Protein AF-A0A7S4KPK0-F1 (afdb_monomer_lite)

pLDDT: mean 77.63, std 20.91, range [28.75, 98.62]

Sequence (270 aa):
PGLKEFQRMELEKNTVSNGLVERPIGSERLKPEDYPSLLFSFSASKRRLLHVKVAGSSWSEGIPIHDGGASGMVEIRNEGRGGNEGPSSDFLFQLSLTTQTKKGTHFKTEILTFRPRFVIVNKLDQTVHYRQMDTEGIYIVRPDHKTNFHWPNANCPNELCIRIVAEVEGTETTSMPYEWSGAFDISTLGESHIRLRSKEPEWPSCIVRIEVRNIGETLHVIFQAESSSIPPYRISNMTSLALLVNQAVQGYDQHVDLVPPNSSIPFAWD

Foldseek 3Di:
DVVVVVVVVLVVDPDDDDADDPDPPPDDDDDPVNDDPDDDDDDPPDFQFDWDADRQWDIWDTDGDDDPKDWDKTKIWRQQPPDPDDPRFGWIFIWIWIWDQDDDPRSVDIDIDIHGQEKEFEQDQFKKWKAAPPDPDIDIDGHGGMGGDTHRHPPGDQWMKMATWDDDPPDPDIHRQWDIWDTHHQNDADKAKTWTCGPDPVDHIFIWIWGWDDDPNHTYTYTDGDDQVDAPDKDFAQAQAWDWDDDDDVPDPPDTDIAHHRGMGHDHHD

Secondary structure (DSSP, 8-state):
-HHHHHHHHHHT-----SSS--PPTT-----GGGS-----PPPTTS--EE----TTPPPPP-EE--TT--EEEEEEE----SSSSS-----EEEEEEEEEEPPSTTTT-EEEEEEESEEEEE-SSSEEEEEETT----EEE-TT-EEEE-BS-TTS-SEEEEEEEEE-TTSSPEE--BPPPPPEESSS-EEEEEEE-BS-TTS--EEEEEEEEEETTEEEEEEEEPPTTS-SEEEEE-SSSPEEEE--BTTB---EEEE-TTEEEEE-B-

Radius of gyration: 23.62 Å; chains: 1; bounding box: 54×41×74 Å

Structure (mmCIF, N/CA/C/O backbone):
data_AF-A0A7S4KPK0-F1
#
_entry.id   AF-A0A7S4KPK0-F1
#
loop_
_atom_site.group_PDB
_atom_site.id
_atom_site.type_symbol
_atom_site.label_atom_id
_atom_site.label_alt_id
_atom_site.label_comp_id
_atom_site.label_asym_id
_atom_site.label_entity_id
_atom_site.label_seq_id
_atom_site.pdbx_PDB_ins_code
_atom_site.Cartn_x
_atom_site.Cartn_y
_atom_site.Cartn_z
_atom_site.occupancy
_atom_site.B_iso_or_equiv
_atom_site.auth_seq_id
_atom_site.auth_comp_id
_atom_site.auth_asym_id
_atom_site.auth_atom_id
_atom_site.pdbx_PDB_model_num
ATOM 1 N N . PRO A 1 1 ? -28.244 11.828 28.445 1.00 40.22 1 PRO A N 1
ATOM 2 C CA . PRO A 1 1 ? -27.533 13.128 28.561 1.00 40.22 1 PRO A CA 1
ATOM 3 C C . PRO A 1 1 ? -26.266 13.177 27.693 1.00 40.22 1 PRO A C 1
ATOM 5 O O . PRO A 1 1 ? -26.253 13.948 26.745 1.00 40.22 1 PRO A O 1
ATOM 8 N N . GLY A 1 2 ? -25.299 12.270 27.899 1.00 34.31 2 GLY A N 1
ATOM 9 C CA . GLY A 1 2 ? -24.012 12.292 27.177 1.00 34.31 2 GLY A CA 1
ATOM 10 C C . GLY A 1 2 ? -24.061 12.012 25.666 1.00 34.31 2 GLY A C 1
ATOM 11 O O . GLY A 1 2 ? -23.303 12.612 24.917 1.00 34.31 2 GLY A O 1
ATOM 12 N N . LEU A 1 3 ? -24.992 11.180 25.175 1.00 35.22 3 LEU A N 1
ATOM 13 C CA . LEU A 1 3 ? -25.091 10.883 23.732 1.00 35.22 3 LEU A CA 1
ATOM 14 C C . LEU A 1 3 ? -25.495 12.115 22.896 1.00 35.22 3 LEU A C 1
ATOM 16 O O . LEU A 1 3 ? -25.004 12.300 21.789 1.00 35.22 3 LEU A O 1
ATOM 20 N N . LYS A 1 4 ? -26.368 12.976 23.442 1.00 35.41 4 LYS A N 1
ATOM 21 C CA . LYS A 1 4 ? -26.805 14.218 22.777 1.00 35.41 4 LYS A CA 1
ATOM 22 C C . LYS A 1 4 ? -25.713 15.291 22.782 1.00 35.41 4 LYS A C 1
ATOM 24 O O . LYS A 1 4 ? -25.675 16.123 21.885 1.00 35.41 4 LYS A O 1
ATOM 29 N N . GLU A 1 5 ? -24.852 15.269 23.792 1.00 36.31 5 GLU A N 1
ATOM 30 C CA . GLU A 1 5 ? -23.737 16.203 23.958 1.00 36.31 5 GLU A CA 1
ATOM 31 C C . GLU A 1 5 ? -22.562 15.823 23.042 1.00 36.31 5 GLU A C 1
ATOM 33 O O . GLU A 1 5 ? -22.028 16.678 22.342 1.00 36.31 5 GLU A O 1
ATOM 38 N N . PHE A 1 6 ? -22.279 14.521 22.917 1.00 37.81 6 PHE A N 1
ATOM 39 C CA . PHE A 1 6 ? -21.327 13.967 21.949 1.00 37.81 6 PHE A CA 1
ATOM 40 C C . PHE A 1 6 ? -21.736 14.263 20.496 1.00 37.81 6 PHE A C 1
ATOM 42 O O . PHE A 1 6 ? -20.948 14.804 19.727 1.00 37.81 6 PHE A O 1
ATOM 49 N N . GLN A 1 7 ? -23.005 14.019 20.144 1.00 39.16 7 GLN A N 1
ATOM 50 C CA . GLN A 1 7 ? -23.536 14.325 18.807 1.00 39.16 7 GLN A CA 1
ATOM 51 C C . GLN A 1 7 ? -23.492 15.823 18.466 1.00 39.16 7 GLN A C 1
ATOM 53 O O . GLN A 1 7 ? -23.315 16.177 17.304 1.00 39.16 7 GLN A O 1
ATOM 58 N N . ARG A 1 8 ? -23.636 16.708 19.463 1.00 38.25 8 ARG A N 1
ATOM 59 C CA . ARG A 1 8 ? -23.538 18.161 19.268 1.00 38.25 8 ARG A CA 1
ATOM 60 C C . ARG A 1 8 ? -22.100 18.595 18.956 1.00 38.25 8 ARG A C 1
ATOM 62 O O . ARG A 1 8 ? -21.908 19.396 18.052 1.00 38.25 8 ARG A O 1
ATOM 69 N N . MET A 1 9 ? -21.105 18.032 19.644 1.00 39.25 9 MET A N 1
ATOM 70 C CA . MET A 1 9 ? -19.686 18.364 19.427 1.00 39.25 9 MET A CA 1
ATOM 71 C C . MET A 1 9 ? -19.134 17.886 18.076 1.00 39.25 9 MET A C 1
ATOM 73 O O . MET A 1 9 ? -18.145 18.434 17.589 1.00 39.25 9 MET A O 1
ATOM 77 N N . GLU A 1 10 ? -19.737 16.853 17.487 1.00 39.56 10 GLU A N 1
ATOM 78 C CA . GLU A 1 10 ? -19.286 16.254 16.226 1.00 39.56 10 GLU A CA 1
ATOM 79 C C . GLU A 1 10 ? -19.890 16.955 14.996 1.00 39.56 10 GLU A C 1
ATOM 81 O O . GLU A 1 10 ? -19.241 17.021 13.957 1.00 39.56 10 GLU A O 1
ATOM 86 N N . LEU A 1 11 ? -21.075 17.572 15.134 1.00 37.62 11 LEU A N 1
ATOM 87 C CA . LEU A 1 11 ? -21.698 18.392 14.082 1.00 37.62 11 LEU A CA 1
ATOM 88 C C . LEU A 1 11 ? -20.997 19.744 13.847 1.00 37.62 11 LEU A C 1
ATOM 90 O O . LEU A 1 11 ? -21.095 20.298 12.756 1.00 37.62 11 LEU A O 1
ATOM 94 N N . GLU A 1 12 ? -20.303 20.293 14.846 1.00 34.91 12 GLU A N 1
ATOM 95 C CA . GLU A 1 12 ? -19.673 21.623 14.758 1.00 34.91 12 GLU A CA 1
ATOM 96 C C . GLU A 1 12 ? -18.324 21.625 14.009 1.00 34.91 12 GLU A C 1
ATOM 98 O O . GLU A 1 12 ? -17.763 22.688 13.751 1.00 34.91 12 GLU A O 1
ATOM 103 N N . LYS A 1 13 ? -17.789 20.457 13.628 1.00 37.44 13 LYS A N 1
ATOM 104 C CA . LYS A 1 13 ? -16.449 20.312 13.029 1.00 37.44 13 LYS A CA 1
ATOM 105 C C . LYS A 1 13 ? -16.506 19.760 11.606 1.00 37.44 13 LYS A C 1
ATOM 107 O O . LYS A 1 13 ? -15.899 18.738 11.300 1.00 37.44 13 LYS A O 1
ATOM 112 N N . ASN A 1 14 ? -17.215 20.455 10.718 1.00 33.09 14 ASN A N 1
ATOM 113 C CA . ASN A 1 14 ? -17.090 20.223 9.280 1.00 33.09 14 ASN A CA 1
ATOM 114 C C . ASN A 1 14 ? -15.712 20.701 8.809 1.00 33.09 14 ASN A C 1
ATOM 116 O O . ASN A 1 14 ? -15.505 21.871 8.491 1.00 33.09 14 ASN A O 1
ATOM 120 N N . THR A 1 15 ? -14.744 19.792 8.773 1.00 28.88 15 THR A N 1
ATOM 121 C CA . THR A 1 15 ? -13.509 19.979 8.012 1.00 28.88 15 THR A CA 1
ATOM 122 C C . THR A 1 15 ? -13.079 18.621 7.481 1.00 28.88 15 THR A C 1
ATOM 124 O O . THR A 1 15 ? -13.056 17.631 8.210 1.00 28.88 15 THR A O 1
ATOM 127 N N . VAL A 1 16 ? -12.826 18.581 6.176 1.00 28.75 16 VAL A N 1
ATOM 128 C CA . VAL A 1 16 ? -12.452 17.399 5.396 1.00 28.75 16 VAL A CA 1
ATOM 129 C C . VAL A 1 16 ? -11.303 16.668 6.094 1.00 28.75 16 VAL A C 1
ATOM 131 O O . VAL A 1 16 ? -10.224 17.231 6.262 1.00 28.75 16 VAL A O 1
ATOM 134 N N . SER A 1 17 ? -11.545 15.434 6.544 1.00 30.23 17 SER A N 1
ATOM 135 C CA . SER A 1 17 ? -10.544 14.643 7.261 1.00 30.23 17 SER A CA 1
ATOM 136 C C . SER A 1 17 ? -9.830 13.688 6.310 1.00 30.23 17 SER A C 1
ATOM 138 O O . SER A 1 17 ? -10.374 12.672 5.883 1.00 30.23 17 SER A O 1
ATOM 140 N N . ASN A 1 18 ? -8.572 14.009 6.017 1.00 32.25 18 ASN A N 1
ATOM 141 C CA . ASN A 1 18 ? -7.574 12.996 5.713 1.00 32.25 18 ASN A CA 1
ATOM 142 C C . ASN A 1 18 ? -7.182 12.335 7.040 1.00 32.25 18 ASN A C 1
ATOM 144 O O . ASN A 1 18 ? -6.652 13.001 7.920 1.00 32.25 18 ASN A O 1
ATOM 148 N N . GLY A 1 19 ? -7.477 11.040 7.178 1.00 32.62 19 GLY A N 1
ATOM 149 C CA . GLY A 1 19 ? -6.967 10.181 8.250 1.00 32.62 19 GLY A CA 1
ATOM 150 C C . GLY A 1 19 ? -7.495 10.491 9.656 1.00 32.62 19 GLY A C 1
ATOM 151 O O . GLY A 1 19 ? -6.929 11.300 10.372 1.00 32.62 19 GLY A O 1
ATOM 152 N N . LEU A 1 20 ? -8.546 9.779 10.085 1.00 34.34 20 LEU A N 1
ATOM 153 C CA . LEU A 1 20 ? -8.906 9.561 11.500 1.00 34.34 20 LEU A CA 1
ATOM 154 C C . LEU A 1 20 ? -8.730 10.789 12.424 1.00 34.34 20 LEU A C 1
ATOM 156 O O . LEU A 1 20 ? -7.866 10.794 13.292 1.00 34.34 20 LEU A O 1
ATOM 160 N N . VAL A 1 21 ? -9.596 11.796 12.257 1.00 34.19 21 VAL A N 1
ATOM 161 C CA . VAL A 1 21 ? -9.756 12.962 13.153 1.00 34.19 21 VAL A CA 1
ATOM 162 C C . VAL A 1 21 ? -8.417 13.552 13.625 1.00 34.19 21 VAL A C 1
ATOM 164 O O . VAL A 1 21 ? -8.075 13.496 14.809 1.00 34.19 21 VAL A O 1
ATOM 167 N N . GLU A 1 22 ? -7.674 14.190 12.722 1.00 31.28 22 GLU A N 1
ATOM 168 C CA . GLU A 1 22 ? -6.724 15.212 13.160 1.00 31.28 22 GLU A CA 1
ATOM 169 C C . GLU A 1 22 ? -7.519 16.374 13.781 1.00 31.28 22 GLU A C 1
ATOM 171 O O . GLU A 1 22 ? -8.359 17.011 13.143 1.00 31.28 22 GLU A O 1
ATOM 176 N N . ARG A 1 23 ? -7.322 16.597 15.087 1.00 40.75 23 ARG A N 1
ATOM 177 C CA . ARG A 1 23 ? -7.898 17.741 15.806 1.00 40.75 23 ARG A CA 1
ATOM 178 C C . ARG A 1 23 ? -7.100 19.011 15.478 1.00 40.75 23 ARG A C 1
ATOM 180 O O . ARG A 1 23 ? -5.897 18.912 15.242 1.00 40.75 23 ARG A O 1
ATOM 187 N N . PRO A 1 24 ? -7.723 20.203 15.545 1.00 29.23 24 PRO A N 1
ATOM 188 C CA . PRO A 1 24 ? -7.007 21.467 15.412 1.00 29.23 24 PRO A CA 1
ATOM 189 C C . PRO A 1 24 ? -5.851 21.554 16.414 1.00 29.23 24 PRO A C 1
ATOM 191 O O . PRO A 1 24 ? -5.993 21.162 17.578 1.00 29.23 24 PRO A O 1
ATOM 194 N N . ILE A 1 25 ? -4.720 22.093 15.962 1.00 29.12 25 ILE A N 1
ATOM 195 C CA . ILE A 1 25 ? -3.538 22.367 16.784 1.00 29.12 25 ILE A CA 1
ATOM 196 C C . ILE A 1 25 ? -3.968 23.238 17.977 1.00 29.12 25 ILE A C 1
ATOM 198 O O . ILE A 1 25 ? -4.454 24.350 17.787 1.00 29.12 25 ILE A O 1
ATOM 202 N N . GLY A 1 26 ? -3.824 22.715 19.202 1.00 34.22 26 GLY A N 1
ATOM 203 C CA . GLY A 1 26 ? -4.127 23.433 20.450 1.00 34.22 26 GLY A CA 1
ATOM 204 C C . GLY A 1 26 ? -5.156 22.783 21.385 1.00 34.22 26 GLY A C 1
ATOM 205 O O . GLY A 1 26 ? -5.320 23.263 22.503 1.00 34.22 26 GLY A O 1
ATOM 206 N N . SER A 1 27 ? -5.834 21.692 21.004 1.00 37.38 27 SER A N 1
ATOM 207 C CA . SER A 1 27 ? -6.710 20.983 21.954 1.00 37.38 27 SER A CA 1
ATOM 208 C C . SER A 1 27 ? -5.908 20.019 22.836 1.00 37.38 27 SER A C 1
ATOM 210 O O . SER A 1 27 ? -5.373 19.031 22.325 1.00 37.38 27 SER A O 1
ATOM 212 N N . GLU A 1 28 ? -5.848 20.270 24.146 1.00 40.91 28 GLU A N 1
ATOM 213 C CA . GLU A 1 28 ? -5.261 19.336 25.113 1.00 40.91 28 GLU A CA 1
ATOM 214 C C . GLU A 1 28 ? -5.944 17.959 25.040 1.00 40.91 28 GLU A C 1
ATOM 216 O O . GLU A 1 28 ? -7.161 17.826 24.862 1.00 40.91 28 GLU A O 1
ATOM 221 N N . ARG A 1 29 ? -5.139 16.899 25.156 1.00 42.06 29 ARG A N 1
ATOM 222 C CA . ARG A 1 29 ? -5.631 15.524 25.229 1.00 42.06 29 ARG A CA 1
ATOM 223 C C . ARG A 1 29 ? -6.337 15.362 26.577 1.00 42.06 29 ARG A C 1
ATOM 225 O O . ARG A 1 29 ? -5.656 15.300 27.595 1.00 42.06 29 ARG A O 1
ATOM 232 N N . LEU A 1 30 ? -7.671 15.283 26.575 1.00 42.59 30 LEU A N 1
ATOM 233 C CA . LEU A 1 30 ? -8.432 14.896 27.769 1.00 42.59 30 LEU A CA 1
ATOM 234 C C . LEU A 1 30 ? -7.825 13.610 28.333 1.00 42.59 30 LEU A C 1
ATOM 236 O O . LEU A 1 30 ? -7.592 12.645 27.588 1.00 42.59 30 LEU A O 1
ATOM 240 N N . LYS A 1 31 ? -7.520 13.619 29.628 1.00 42.66 31 LYS A N 1
ATOM 241 C CA . LYS A 1 31 ? -6.986 12.448 30.310 1.00 42.66 31 LYS A CA 1
ATOM 242 C C . LYS A 1 31 ? -8.076 11.371 30.310 1.00 42.66 31 LYS A C 1
ATOM 244 O O . LYS A 1 31 ? -9.261 11.699 30.311 1.00 42.66 31 LYS A O 1
ATOM 249 N N . PRO A 1 32 ? -7.724 10.074 30.321 1.00 47.06 32 PRO A N 1
ATOM 250 C CA . PRO A 1 32 ? -8.712 8.990 30.406 1.00 47.06 32 PRO A CA 1
ATOM 251 C C . PRO A 1 32 ? -9.704 9.154 31.573 1.00 47.06 32 PRO A C 1
ATOM 253 O O . PRO A 1 32 ? -10.830 8.677 31.506 1.00 47.06 32 PRO A O 1
ATOM 256 N N . GLU A 1 33 ? -9.264 9.858 32.612 1.00 51.78 33 GLU A N 1
ATOM 257 C CA . GLU A 1 33 ? -9.968 10.219 33.845 1.00 51.78 33 GLU A CA 1
ATOM 258 C C . GLU A 1 33 ? -11.128 11.203 33.615 1.00 51.78 33 GLU A C 1
ATOM 260 O O . GLU A 1 33 ? -12.088 11.214 34.381 1.00 51.78 33 GLU A O 1
ATOM 265 N N . ASP A 1 34 ? -11.060 11.990 32.537 1.00 48.56 34 ASP A N 1
ATOM 266 C CA . ASP A 1 34 ? -12.038 13.028 32.200 1.00 48.56 34 ASP A CA 1
ATOM 267 C C . ASP A 1 34 ? -13.256 12.459 31.451 1.00 48.56 34 ASP A C 1
ATOM 269 O O . ASP A 1 34 ? -14.249 13.159 31.241 1.00 48.56 34 ASP A O 1
ATOM 273 N N . TYR A 1 35 ? -13.206 11.185 31.039 1.00 52.38 35 TYR A N 1
ATOM 274 C CA . TYR A 1 35 ? -14.350 10.509 30.437 1.00 52.38 35 TYR A CA 1
ATOM 275 C C . TYR A 1 35 ? -15.215 9.877 31.532 1.00 52.38 35 TYR A C 1
ATOM 277 O O . TYR A 1 35 ? -14.740 9.006 32.269 1.00 52.38 35 TYR A O 1
ATOM 285 N N . PRO A 1 36 ? -16.503 10.249 31.640 1.00 47.88 36 PRO A N 1
ATOM 286 C CA . PRO A 1 36 ? -17.382 9.634 32.618 1.00 47.88 36 PRO A CA 1
ATOM 287 C C . PRO A 1 36 ? -17.487 8.133 32.340 1.00 47.88 36 PRO A C 1
ATOM 289 O O . PRO A 1 36 ? -17.771 7.709 31.218 1.00 47.88 36 PRO A O 1
ATOM 292 N N . SER A 1 37 ? -17.282 7.320 33.378 1.00 53.94 37 SER A N 1
ATOM 293 C CA . SER A 1 37 ? -17.524 5.880 33.298 1.00 53.94 37 SER A CA 1
ATOM 294 C C . SER A 1 37 ? -19.006 5.639 33.022 1.00 53.94 37 SER A C 1
ATOM 296 O O . SER A 1 37 ? -19.860 5.870 33.877 1.00 53.94 37 SER A O 1
ATOM 298 N N . LEU A 1 38 ? -19.324 5.187 31.813 1.00 55.09 38 LEU A N 1
ATOM 299 C CA . LEU A 1 38 ? -20.685 4.830 31.439 1.00 55.09 38 LEU A CA 1
ATOM 300 C C . LEU A 1 38 ? -20.970 3.411 31.935 1.00 55.09 38 LEU A C 1
ATOM 302 O O . LEU A 1 38 ? -20.539 2.432 31.331 1.00 55.09 38 LEU A O 1
ATOM 306 N N . LEU A 1 39 ? -21.696 3.297 33.048 1.00 51.06 39 LEU A N 1
ATOM 307 C CA . LEU A 1 39 ? -22.201 2.013 33.525 1.00 51.06 39 LEU A CA 1
ATOM 308 C C . LEU A 1 39 ? -23.478 1.661 32.748 1.00 51.06 39 LEU A C 1
ATOM 310 O O . LEU A 1 39 ? -24.483 2.365 32.850 1.00 51.06 39 LEU A O 1
ATOM 314 N N . PHE A 1 40 ? -23.461 0.566 31.992 1.00 56.53 40 PHE A N 1
ATOM 315 C CA . PHE A 1 40 ? -24.661 -0.018 31.390 1.00 56.53 40 PHE A CA 1
ATOM 316 C C . PHE A 1 40 ? -24.965 -1.369 32.044 1.00 56.53 40 PHE A C 1
ATOM 318 O O . PHE A 1 40 ? -24.077 -2.193 32.249 1.00 56.53 40 PHE A O 1
ATOM 325 N N . SER A 1 41 ? -26.233 -1.593 32.388 1.00 49.62 41 SER A N 1
ATOM 326 C CA . SER A 1 41 ? -26.724 -2.881 32.883 1.00 49.62 41 SER A CA 1
ATOM 327 C C . SER A 1 41 ? -27.417 -3.618 31.743 1.00 49.62 41 SER A C 1
ATOM 329 O O . SER A 1 41 ? -28.324 -3.075 31.109 1.00 49.62 41 SER A O 1
ATOM 331 N N . PHE A 1 42 ? -26.991 -4.852 31.474 1.00 54.41 42 PHE A N 1
ATOM 332 C CA . PHE A 1 42 ? -27.676 -5.733 30.535 1.00 54.41 42 PHE A CA 1
ATOM 333 C C . PHE A 1 42 ? -28.704 -6.590 31.276 1.00 54.41 42 PHE A C 1
ATOM 335 O O . PHE A 1 42 ? -28.392 -7.247 32.267 1.00 54.41 42 PHE A O 1
ATOM 342 N N . SER A 1 43 ? -29.928 -6.636 30.748 1.00 52.78 43 SER A N 1
ATOM 343 C CA . SER A 1 43 ? -30.905 -7.661 31.125 1.00 52.78 43 SER A CA 1
ATOM 344 C C . SER A 1 43 ? -30.372 -9.035 30.716 1.00 52.78 43 SER A C 1
ATOM 346 O O . SER A 1 43 ? -30.028 -9.227 29.549 1.00 52.78 43 SER A O 1
ATOM 348 N N . ALA A 1 44 ? -30.355 -9.996 31.643 1.00 53.94 44 ALA A N 1
ATOM 349 C CA . ALA A 1 44 ? -29.849 -11.361 31.441 1.00 53.94 44 ALA A CA 1
ATOM 350 C C . ALA A 1 44 ? -30.497 -12.120 30.259 1.00 53.94 44 ALA A C 1
ATOM 352 O O . ALA A 1 44 ? -29.968 -13.132 29.812 1.00 53.94 44 ALA A O 1
ATOM 353 N N . SER A 1 45 ? -31.625 -11.627 29.738 1.00 53.03 45 SER A N 1
ATOM 354 C CA . SER A 1 45 ? -32.364 -12.200 28.609 1.00 53.03 45 SER A CA 1
ATOM 355 C C . SER A 1 45 ? -31.885 -11.769 27.215 1.00 53.03 45 SER A C 1
ATOM 357 O O . SER A 1 45 ? -32.353 -12.330 26.226 1.00 53.03 45 SER A O 1
ATOM 359 N N . LYS A 1 46 ? -30.983 -10.783 27.092 1.00 56.00 46 LYS A N 1
ATOM 360 C CA . LYS A 1 46 ? -30.485 -10.292 25.792 1.00 56.00 46 LYS A CA 1
ATOM 361 C C . LYS A 1 46 ? -29.021 -10.683 25.571 1.00 56.00 46 LYS A C 1
ATOM 363 O O . LYS A 1 46 ? -28.217 -10.656 26.499 1.00 56.00 46 LYS A O 1
ATOM 368 N N . ARG A 1 47 ? -28.675 -11.041 24.325 1.00 61.00 47 ARG A N 1
ATOM 369 C CA . ARG A 1 47 ? -27.293 -11.340 23.903 1.00 61.00 47 ARG A CA 1
ATOM 370 C C . ARG A 1 47 ? -26.374 -10.160 24.264 1.00 61.00 47 ARG A C 1
ATOM 372 O O . ARG A 1 47 ? -26.735 -9.013 24.006 1.00 61.00 47 ARG A O 1
ATOM 379 N N . ARG A 1 48 ? -25.200 -10.438 24.851 1.00 73.31 48 ARG A N 1
ATOM 380 C CA . ARG A 1 48 ? -24.169 -9.439 25.203 1.00 73.31 48 ARG A CA 1
ATOM 381 C C . ARG A 1 48 ? -23.430 -8.974 23.943 1.00 73.31 48 ARG A C 1
ATOM 383 O O . ARG A 1 48 ? -22.312 -9.410 23.680 1.00 73.31 48 ARG A O 1
ATOM 390 N N . LEU A 1 49 ? -24.096 -8.151 23.139 1.00 80.38 49 LEU A N 1
ATOM 391 C CA . LEU A 1 49 ? -23.536 -7.591 21.912 1.00 80.38 49 LEU A CA 1
ATOM 392 C C . LEU A 1 49 ? -23.117 -6.141 22.145 1.00 80.38 49 LEU A C 1
ATOM 394 O O . LEU A 1 49 ? -23.897 -5.331 22.651 1.00 80.38 49 LEU A O 1
ATOM 398 N N . LEU A 1 50 ? -21.886 -5.827 21.764 1.00 83.00 50 LEU A N 1
ATOM 399 C CA . LEU A 1 50 ? -21.378 -4.471 21.676 1.00 83.00 50 LEU A CA 1
ATOM 400 C C . LEU A 1 50 ? -21.519 -3.979 20.242 1.00 83.00 50 LEU A C 1
ATOM 402 O O . LEU A 1 50 ? -21.067 -4.631 19.310 1.00 83.00 50 LEU A O 1
ATOM 406 N N . HIS A 1 51 ? -22.097 -2.798 20.083 1.00 86.44 51 HIS A N 1
ATOM 407 C CA . HIS A 1 51 ? -22.125 -2.091 18.812 1.00 86.44 51 HIS A CA 1
ATOM 408 C C . HIS A 1 51 ? -21.260 -0.845 18.942 1.00 86.44 51 HIS A C 1
ATOM 410 O O . HIS A 1 51 ? -21.313 -0.151 19.961 1.00 86.44 51 HIS A O 1
ATOM 416 N N . VAL A 1 52 ? -20.464 -0.563 17.918 1.00 86.44 52 VAL A N 1
ATOM 417 C CA . VAL A 1 52 ? -19.566 0.591 17.874 1.00 86.44 52 VAL A CA 1
ATOM 418 C C . VAL A 1 52 ? -19.965 1.469 16.701 1.00 86.44 52 VAL A C 1
ATOM 420 O O . VAL A 1 52 ? -20.379 0.980 15.656 1.00 86.44 52 VAL A O 1
ATOM 423 N N . LYS A 1 53 ? -19.861 2.780 16.882 1.00 86.00 53 LYS A N 1
ATOM 424 C CA . LYS A 1 53 ? -20.093 3.772 15.837 1.00 86.00 53 LYS A CA 1
ATOM 425 C C . LYS A 1 53 ? -18.966 4.793 15.887 1.00 86.00 53 LYS A C 1
ATOM 427 O O . LYS A 1 53 ? -18.549 5.191 16.973 1.00 86.00 53 LYS A O 1
ATOM 432 N N . VAL A 1 54 ? -18.479 5.197 14.718 1.00 79.88 54 VAL A N 1
ATOM 433 C CA . VAL A 1 54 ? -17.383 6.165 14.564 1.00 79.88 54 VAL A CA 1
ATOM 434 C C . VAL A 1 54 ? -17.846 7.298 13.657 1.00 79.88 54 VAL A C 1
ATOM 436 O O . VAL A 1 54 ? -18.280 7.044 12.532 1.00 79.88 54 VAL A O 1
ATOM 439 N N . ALA A 1 55 ? -17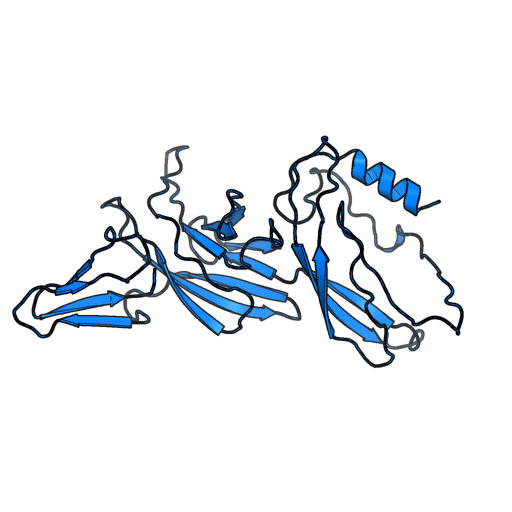.755 8.545 14.120 1.00 76.75 55 ALA A N 1
ATOM 440 C CA . ALA A 1 55 ? -18.194 9.714 13.361 1.00 76.75 55 ALA A CA 1
ATOM 441 C C . ALA A 1 55 ? -19.632 9.550 12.805 1.00 76.75 55 ALA A C 1
ATOM 443 O O . ALA A 1 55 ? -20.543 9.078 13.494 1.00 76.75 55 ALA A O 1
ATOM 444 N N . GLY A 1 56 ? -19.842 9.917 11.538 1.00 72.12 56 GLY A N 1
ATOM 445 C CA . GLY A 1 56 ? -21.134 9.851 10.851 1.00 72.12 56 GLY A CA 1
ATOM 446 C C . GLY A 1 56 ? -21.646 8.450 10.483 1.00 72.12 56 GLY A C 1
ATOM 447 O O . GLY A 1 56 ? -22.787 8.365 10.041 1.00 72.12 56 GLY A O 1
ATOM 448 N N . SER A 1 57 ? -20.868 7.376 10.697 1.00 80.31 57 SER A N 1
ATOM 449 C CA . SER A 1 57 ? -21.171 6.004 10.222 1.00 80.31 57 SER A CA 1
ATOM 450 C C . SER A 1 57 ? -22.496 5.403 10.710 1.00 80.31 57 SER A C 1
ATOM 452 O O . SER A 1 57 ? -23.135 5.893 11.649 1.00 80.31 57 SER A O 1
ATOM 454 N N . SER A 1 58 ? -22.906 4.281 10.114 1.00 83.25 58 SER A N 1
ATOM 455 C CA . SER A 1 58 ? -23.891 3.392 10.728 1.00 83.25 58 SER A CA 1
ATOM 456 C C . SER A 1 58 ? -23.290 2.674 11.950 1.00 83.25 58 SER A C 1
ATOM 458 O O . SER A 1 58 ? -22.093 2.746 12.230 1.00 83.25 58 SER A O 1
ATOM 460 N N . TRP A 1 59 ? -24.144 2.047 12.761 1.00 87.31 59 TRP A N 1
ATOM 461 C CA . TRP A 1 59 ? -23.656 1.191 13.844 1.00 87.31 59 TRP A CA 1
ATOM 462 C C . TRP A 1 59 ? -23.019 -0.067 13.256 1.00 87.31 59 TRP A C 1
ATOM 464 O O . TRP A 1 59 ? -23.544 -0.622 12.295 1.00 87.31 59 TRP A O 1
ATOM 474 N N . SER A 1 60 ? -21.934 -0.540 13.868 1.00 88.12 60 SER A N 1
ATOM 475 C CA . SER A 1 60 ? -21.349 -1.837 13.541 1.00 88.12 60 SER A CA 1
ATOM 476 C C . SER A 1 60 ? -22.348 -2.967 13.771 1.00 88.12 60 SER A C 1
ATOM 478 O O . SER A 1 60 ? -23.268 -2.866 14.597 1.00 88.12 60 SER A O 1
ATOM 480 N N . GLU A 1 61 ? -22.067 -4.104 13.145 1.00 86.38 61 GLU A N 1
ATOM 481 C CA . GLU A 1 61 ? -22.644 -5.374 13.567 1.00 86.38 61 GLU A CA 1
ATOM 482 C C . GLU A 1 61 ? -22.358 -5.652 15.050 1.00 86.38 61 GLU A C 1
ATOM 484 O O . GLU A 1 61 ? -21.433 -5.095 15.658 1.00 86.38 61 GLU A O 1
ATOM 489 N N . GLY A 1 62 ? -23.197 -6.496 15.650 1.00 84.56 62 GLY A N 1
ATOM 490 C CA . GLY A 1 62 ? -23.098 -6.831 17.066 1.00 84.56 62 GLY A CA 1
ATOM 491 C C . GLY A 1 62 ? -21.866 -7.677 17.356 1.00 84.56 62 GLY A C 1
ATOM 492 O O . GLY A 1 62 ? -21.824 -8.854 17.011 1.00 84.56 62 GLY A O 1
ATOM 493 N N . ILE A 1 63 ? -20.892 -7.096 18.049 1.00 84.81 63 ILE A N 1
ATOM 494 C CA . ILE A 1 63 ? -19.674 -7.765 18.496 1.00 84.81 63 ILE A CA 1
ATOM 495 C C . ILE A 1 63 ? -20.008 -8.560 19.760 1.00 84.81 63 ILE A C 1
ATOM 497 O O . ILE A 1 63 ? -20.322 -7.959 20.794 1.00 84.81 63 ILE A O 1
ATOM 501 N N . PRO A 1 64 ? -19.953 -9.897 19.735 1.00 78.38 64 PRO A N 1
ATOM 502 C CA . PRO A 1 64 ? -20.210 -10.670 20.932 1.00 78.38 64 PRO A CA 1
ATOM 503 C C . PRO A 1 64 ? -19.052 -10.518 21.921 1.00 78.38 64 PRO A C 1
ATOM 505 O O . PRO A 1 64 ? -17.890 -10.755 21.593 1.00 78.38 64 PRO A O 1
ATOM 508 N N . ILE A 1 65 ? -19.375 -10.139 23.158 1.00 74.25 65 ILE A N 1
ATOM 509 C CA . ILE A 1 65 ? -18.403 -10.124 24.253 1.00 74.25 65 ILE A CA 1
ATOM 510 C C . ILE A 1 65 ? -18.478 -11.482 24.953 1.00 74.25 65 ILE A C 1
ATOM 512 O O . ILE A 1 65 ? -19.414 -11.747 25.713 1.00 74.25 65 ILE A O 1
ATOM 516 N N . HIS A 1 66 ? -17.509 -12.349 24.663 1.00 67.25 66 HIS A N 1
ATOM 517 C CA . HIS A 1 66 ? -17.362 -13.655 25.302 1.00 67.25 66 HIS A CA 1
ATOM 518 C C . HIS A 1 66 ? -16.342 -13.603 26.443 1.00 67.25 66 HIS A C 1
ATOM 520 O O . HIS A 1 66 ? -15.333 -12.903 26.352 1.00 67.25 66 HIS A O 1
ATOM 526 N N . ASP A 1 67 ? -16.585 -14.396 27.486 1.00 57.62 67 ASP A N 1
ATOM 527 C CA . ASP A 1 67 ? -15.600 -14.653 28.533 1.00 57.62 67 ASP A CA 1
ATOM 528 C C . ASP A 1 67 ? -14.491 -15.533 27.916 1.00 57.62 67 ASP A C 1
ATOM 530 O O . ASP A 1 67 ? -14.762 -16.668 27.523 1.00 57.62 67 ASP A O 1
ATOM 534 N N . GLY A 1 68 ? -13.267 -15.010 27.767 1.00 56.91 68 GLY A N 1
ATOM 535 C CA . GLY A 1 68 ? -12.123 -15.785 27.250 1.00 56.91 68 GLY A CA 1
ATOM 536 C C . GLY A 1 68 ? -11.340 -15.191 26.076 1.00 56.91 68 GLY A C 1
ATOM 537 O O . GLY A 1 68 ? -10.408 -15.838 25.608 1.00 56.91 68 GLY A O 1
ATOM 538 N N . GLY A 1 69 ? -11.653 -13.973 25.630 1.00 58.28 69 GLY A N 1
ATOM 539 C CA . GLY A 1 69 ? -10.821 -13.268 24.656 1.00 58.28 69 GLY A CA 1
ATOM 540 C C . GLY A 1 69 ? -11.313 -13.389 23.205 1.00 58.28 69 GLY A C 1
ATOM 541 O O . GLY A 1 69 ? -10.907 -14.292 22.487 1.00 58.28 69 GLY A O 1
ATOM 542 N N . ALA A 1 70 ? -12.158 -12.473 22.733 1.00 60.03 70 ALA A N 1
ATOM 543 C CA . ALA A 1 70 ? -12.338 -12.224 21.304 1.00 60.03 70 ALA A CA 1
ATOM 544 C C . ALA A 1 70 ? -11.180 -11.359 20.758 1.00 60.03 70 ALA A C 1
ATOM 546 O O . ALA A 1 70 ? -10.913 -10.269 21.277 1.00 60.03 70 ALA A O 1
ATOM 547 N N . SER A 1 71 ? -10.509 -11.842 19.711 1.00 70.25 71 SER A N 1
ATOM 548 C CA . SER A 1 71 ? -9.705 -11.024 18.796 1.00 70.25 71 SER A CA 1
ATOM 549 C C . SER A 1 71 ? -10.336 -11.105 17.408 1.00 70.25 71 SER A C 1
ATOM 551 O O . SER A 1 71 ? -10.837 -12.163 17.018 1.00 70.25 71 SER A O 1
ATOM 553 N N . GLY A 1 72 ? -10.395 -9.990 16.687 1.00 83.62 72 GLY A N 1
ATOM 554 C CA . GLY A 1 72 ? -11.020 -9.968 15.372 1.00 83.62 72 GLY A CA 1
ATOM 555 C C . GLY A 1 72 ? -11.056 -8.594 14.726 1.00 83.62 72 GLY A C 1
ATOM 556 O O . GLY A 1 72 ? -10.567 -7.607 15.270 1.00 83.62 72 GLY A O 1
ATOM 557 N N . MET A 1 73 ? -11.657 -8.541 13.542 1.00 89.75 73 MET A N 1
ATOM 558 C CA . MET A 1 73 ? -11.882 -7.304 12.807 1.00 89.75 73 MET A CA 1
ATOM 559 C C . MET A 1 73 ? -13.336 -6.860 12.966 1.00 89.75 73 MET A C 1
ATOM 561 O O . MET A 1 73 ? -14.255 -7.670 12.879 1.00 89.75 73 MET A O 1
ATOM 565 N N . VAL A 1 74 ? -13.531 -5.567 13.187 1.00 91.31 74 VAL A N 1
ATOM 566 C CA . VAL A 1 74 ? -14.833 -4.905 13.235 1.00 91.31 74 VAL A CA 1
ATOM 567 C C . VAL A 1 74 ? -14.926 -3.978 12.037 1.00 91.31 74 VAL A C 1
ATOM 569 O O . VAL A 1 74 ? -14.089 -3.088 11.879 1.00 91.31 74 VAL A O 1
ATOM 572 N N . GLU A 1 75 ? -15.952 -4.178 11.219 1.00 92.44 75 GLU A N 1
ATOM 573 C CA . GLU A 1 75 ? -16.273 -3.292 10.105 1.00 92.44 75 GLU A CA 1
ATOM 574 C C . GLU A 1 75 ? -17.370 -2.308 10.507 1.00 92.44 75 GLU A C 1
ATOM 576 O O . GLU A 1 75 ? -18.374 -2.679 11.120 1.00 92.44 75 GLU A O 1
ATOM 581 N N . ILE A 1 76 ? -17.169 -1.040 10.163 1.00 90.88 76 ILE A N 1
ATOM 582 C CA . ILE A 1 76 ? -18.121 0.038 10.404 1.00 90.88 76 ILE A CA 1
ATOM 583 C C . ILE A 1 76 ? -18.256 0.811 9.097 1.00 90.88 76 ILE A C 1
ATOM 585 O O . ILE A 1 76 ? -17.338 1.522 8.681 1.00 90.88 76 ILE A O 1
ATOM 589 N N . ARG A 1 77 ? -19.394 0.630 8.431 1.00 88.06 77 ARG A N 1
ATOM 590 C CA . ARG A 1 77 ? -19.710 1.285 7.161 1.00 88.06 77 ARG A CA 1
ATOM 591 C C . ARG A 1 77 ? -20.418 2.610 7.408 1.00 88.06 77 ARG A C 1
ATOM 593 O O . ARG A 1 77 ? -21.133 2.774 8.392 1.00 88.06 77 ARG A O 1
ATOM 600 N N . ASN A 1 78 ? -20.255 3.561 6.506 1.00 80.69 78 ASN A N 1
ATOM 601 C CA . ASN A 1 78 ? -21.211 4.641 6.350 1.00 80.69 78 ASN A CA 1
ATOM 602 C C . ASN A 1 78 ? -22.073 4.331 5.137 1.00 80.69 78 ASN A C 1
ATOM 604 O O . ASN A 1 78 ? -21.550 4.196 4.040 1.00 80.69 78 ASN A O 1
ATOM 608 N N . GLU A 1 79 ? -23.374 4.198 5.349 1.00 63.44 79 GLU A N 1
ATOM 609 C CA . GLU A 1 79 ? -24.334 4.221 4.254 1.00 63.44 79 GLU A CA 1
ATOM 610 C C . GLU A 1 79 ? -24.755 5.678 4.124 1.00 63.44 79 GLU A C 1
ATOM 612 O O . GLU A 1 79 ? -25.374 6.222 5.048 1.00 63.44 79 GLU A O 1
ATOM 617 N N . GLY A 1 80 ? -24.355 6.336 3.032 1.00 56.88 80 GLY A N 1
ATOM 618 C CA . GLY A 1 80 ? -24.743 7.707 2.750 1.00 56.88 80 GLY A CA 1
ATOM 619 C C . GLY A 1 80 ? -26.240 7.876 2.984 1.00 56.88 80 GLY A C 1
ATOM 620 O O . GLY A 1 80 ? -27.072 7.288 2.292 1.00 56.88 80 GLY A O 1
ATOM 621 N N . ARG A 1 81 ? -26.619 8.666 3.998 1.00 50.47 81 ARG A N 1
ATOM 622 C CA . ARG A 1 81 ? -28.018 9.069 4.145 1.00 50.47 81 ARG A CA 1
ATOM 623 C C . ARG A 1 81 ? -28.370 9.804 2.860 1.00 50.47 81 ARG A C 1
ATOM 625 O O . ARG A 1 81 ? -27.788 10.851 2.605 1.00 50.47 81 ARG A O 1
ATOM 632 N N . GLY A 1 82 ? -29.309 9.271 2.080 1.00 44.47 82 GLY A N 1
ATOM 633 C CA . GLY A 1 82 ? -29.856 9.889 0.866 1.00 44.47 82 GLY A CA 1
ATOM 634 C C . GLY A 1 82 ? -30.643 11.180 1.134 1.00 44.47 82 GLY A C 1
ATOM 635 O O . GLY A 1 82 ? -31.781 11.314 0.699 1.00 44.47 82 GLY A O 1
ATOM 636 N N . GLY A 1 83 ? -30.073 12.105 1.905 1.00 43.53 83 GLY A N 1
ATOM 637 C CA . GLY A 1 83 ? -30.540 13.467 2.109 1.00 43.53 83 GLY A CA 1
ATOM 638 C C . GLY A 1 83 ? -29.516 14.427 1.511 1.00 43.53 83 GLY A C 1
ATOM 639 O O . GLY A 1 83 ? -28.323 14.276 1.745 1.00 43.53 83 GLY A O 1
ATOM 640 N N . ASN A 1 84 ? -30.001 15.393 0.735 1.00 45.03 84 ASN A N 1
ATOM 641 C CA . ASN A 1 84 ? -29.261 16.284 -0.170 1.00 45.03 84 ASN A CA 1
ATOM 642 C C . ASN A 1 84 ? -28.212 17.235 0.459 1.00 45.03 84 ASN A C 1
ATOM 644 O O . ASN A 1 84 ? -27.896 18.252 -0.149 1.00 45.03 84 ASN A O 1
ATOM 648 N N . GLU A 1 85 ? -27.653 16.968 1.640 1.00 44.19 85 GLU A N 1
ATOM 649 C CA . GLU A 1 85 ? -26.731 17.903 2.302 1.00 44.19 85 GLU A CA 1
ATOM 650 C C . GLU A 1 85 ? -25.534 17.183 2.945 1.00 44.19 85 GLU A C 1
ATOM 652 O O . GLU A 1 85 ? -25.519 16.882 4.137 1.00 44.19 85 GLU A O 1
ATOM 657 N N . GLY A 1 86 ? -24.509 16.913 2.131 1.00 43.91 86 GLY A N 1
ATOM 658 C CA . GLY A 1 86 ? -23.175 16.484 2.564 1.00 43.91 86 GLY A CA 1
ATOM 659 C C . GLY A 1 86 ? -22.476 15.603 1.521 1.00 43.91 86 GLY A C 1
ATOM 660 O O . GLY A 1 86 ? -23.164 14.933 0.752 1.00 43.91 86 GLY A O 1
ATOM 661 N N . PRO A 1 87 ? -21.129 15.582 1.451 1.00 44.09 87 PRO A N 1
ATOM 662 C CA . PRO A 1 87 ? -20.430 14.644 0.581 1.00 44.09 87 PRO A CA 1
ATOM 663 C C . PRO A 1 87 ? -20.793 13.216 1.001 1.00 44.09 87 PRO A C 1
ATOM 665 O O . PRO A 1 87 ? -20.548 12.791 2.129 1.00 44.09 87 PRO A O 1
ATOM 668 N N . SER A 1 88 ? -21.420 12.502 0.075 1.00 52.50 88 SER A N 1
ATOM 669 C CA . SER A 1 88 ? -21.921 11.135 0.177 1.00 52.50 88 SER A CA 1
ATOM 670 C C . SER A 1 88 ? -20.786 10.102 0.160 1.00 52.50 88 SER A C 1
ATOM 672 O O . SER A 1 88 ? -20.799 9.193 -0.667 1.00 52.50 88 SER A O 1
ATOM 674 N N . SER A 1 89 ? -19.745 10.262 0.984 1.00 60.53 89 SER A N 1
ATOM 675 C CA . SER A 1 89 ? -18.674 9.267 1.028 1.00 60.53 89 SER A CA 1
ATOM 676 C C . SER A 1 89 ? -19.104 8.080 1.886 1.00 60.53 89 SER A C 1
ATOM 678 O O . SER A 1 89 ? -19.215 8.156 3.116 1.00 60.53 89 SER A O 1
ATOM 680 N N . ASP A 1 90 ? -19.364 6.966 1.212 1.00 79.25 90 ASP A N 1
ATOM 681 C CA . ASP A 1 90 ? -19.611 5.672 1.832 1.00 79.25 90 ASP A CA 1
ATOM 682 C C . ASP A 1 90 ? -18.298 5.137 2.418 1.00 79.25 90 ASP A C 1
ATOM 684 O O . ASP A 1 90 ? -17.737 4.204 1.886 1.00 79.25 90 ASP A O 1
ATOM 688 N N . PHE A 1 91 ? -17.707 5.726 3.454 1.00 84.94 91 PHE A N 1
ATOM 689 C CA . PHE A 1 91 ? -16.430 5.220 3.982 1.00 84.94 91 PHE A CA 1
ATOM 690 C C . PHE A 1 91 ? -16.588 3.871 4.713 1.00 84.94 91 PHE A C 1
ATOM 692 O O . PHE A 1 91 ? -17.633 3.569 5.297 1.00 84.94 91 PHE A O 1
ATOM 699 N N . LEU A 1 92 ? -15.521 3.069 4.730 1.00 90.75 92 LEU A N 1
ATOM 700 C CA . LEU A 1 92 ? -15.420 1.811 5.472 1.00 90.75 92 LEU A CA 1
ATOM 701 C C . LEU A 1 92 ? -14.265 1.886 6.476 1.00 90.75 92 LEU A C 1
ATOM 703 O O . LEU A 1 92 ? -13.082 1.870 6.125 1.00 90.75 92 LEU A O 1
ATOM 707 N N . PHE A 1 93 ? -14.619 1.912 7.760 1.00 92.12 93 PHE A N 1
ATOM 708 C CA . PHE A 1 93 ? -13.664 1.721 8.840 1.00 92.12 93 PHE A CA 1
ATOM 709 C C . PHE A 1 93 ? -13.515 0.237 9.142 1.00 92.12 93 PHE A C 1
ATOM 711 O O . PHE A 1 93 ? -14.488 -0.449 9.450 1.00 92.12 93 PHE A O 1
ATOM 718 N N . GLN A 1 94 ? -12.275 -0.234 9.129 1.00 93.44 94 GLN A N 1
ATOM 719 C CA . GLN A 1 94 ? -11.907 -1.533 9.670 1.00 93.44 94 GLN A CA 1
ATOM 720 C C . GLN A 1 94 ? -11.052 -1.303 10.915 1.00 93.44 94 GLN A C 1
ATOM 722 O O . GLN A 1 94 ? -10.045 -0.588 10.879 1.00 93.44 94 GLN A O 1
ATOM 727 N N . LEU A 1 95 ? -11.471 -1.889 12.032 1.00 92.69 95 LEU A N 1
ATOM 728 C CA . LEU A 1 95 ? -10.776 -1.816 13.311 1.00 92.69 95 LEU A CA 1
ATOM 729 C C . LEU A 1 95 ? -10.389 -3.218 13.759 1.00 92.69 95 LEU A C 1
ATOM 731 O O . LEU A 1 95 ? -11.193 -4.140 13.675 1.00 92.69 95 LEU A O 1
ATOM 735 N N . SER A 1 96 ? -9.189 -3.372 14.295 1.00 91.19 96 SER A N 1
ATOM 736 C CA . SER A 1 96 ? -8.816 -4.580 15.021 1.00 91.19 96 SER A CA 1
ATOM 737 C C . SER A 1 96 ? -9.267 -4.459 16.473 1.00 91.19 96 SER A C 1
ATOM 739 O O . SER A 1 96 ? -9.036 -3.434 17.120 1.00 91.19 96 SER A O 1
ATOM 741 N N . LEU A 1 97 ? -9.904 -5.502 16.988 1.00 89.56 97 LEU A N 1
ATOM 742 C CA . LEU A 1 97 ? -10.383 -5.609 18.355 1.00 89.56 97 LEU A CA 1
ATOM 743 C C . LEU A 1 97 ? -9.592 -6.695 19.071 1.00 89.56 97 LEU A C 1
ATOM 745 O O . LEU A 1 97 ? -9.603 -7.835 18.636 1.00 89.56 97 LEU A O 1
ATOM 749 N N . THR A 1 98 ? -9.015 -6.358 20.220 1.00 87.50 98 THR A N 1
ATOM 750 C CA . THR A 1 98 ? -8.526 -7.342 21.194 1.00 87.50 98 THR A CA 1
ATOM 751 C C . THR A 1 98 ? -9.282 -7.236 22.488 1.00 87.50 98 THR A C 1
ATOM 753 O O . THR A 1 98 ? -9.597 -6.127 22.926 1.00 87.50 98 THR A O 1
ATOM 756 N N . THR A 1 99 ? -9.440 -8.357 23.173 1.00 84.00 99 THR A N 1
ATOM 757 C CA . THR A 1 99 ? -9.978 -8.385 24.530 1.00 84.00 99 THR A CA 1
ATOM 758 C C . THR A 1 99 ? -8.995 -9.034 25.492 1.00 84.00 99 THR A C 1
ATOM 760 O O . THR A 1 99 ? -8.281 -9.975 25.144 1.00 84.00 99 THR A O 1
ATOM 763 N N . GLN A 1 100 ? -8.900 -8.472 26.693 1.00 82.56 100 GLN A N 1
ATOM 764 C CA . GLN A 1 100 ? -7.997 -8.948 27.729 1.00 82.56 100 GLN A CA 1
ATOM 765 C C . GLN A 1 100 ? -8.639 -8.804 29.107 1.00 82.56 100 GLN A C 1
ATOM 767 O O . GLN A 1 100 ? -8.983 -7.696 29.523 1.00 82.56 100 GLN A O 1
ATOM 772 N N . THR A 1 101 ? -8.679 -9.893 29.871 1.00 81.12 101 THR A N 1
ATOM 773 C CA . THR A 1 101 ? -9.073 -9.848 31.279 1.00 81.12 101 THR A CA 1
ATOM 774 C C . THR A 1 101 ? -8.038 -9.073 32.093 1.00 81.12 101 THR A C 1
ATOM 776 O O . THR A 1 101 ? -6.840 -9.387 32.091 1.00 81.12 101 THR A O 1
ATOM 779 N N . LYS A 1 102 ? -8.483 -8.053 32.828 1.00 77.56 102 LYS A N 1
ATOM 780 C CA . LYS A 1 102 ? -7.613 -7.257 33.697 1.00 77.56 102 LYS A CA 1
ATOM 781 C C . LYS A 1 102 ? -7.046 -8.134 34.815 1.00 77.56 102 LYS A C 1
ATOM 783 O O . LYS A 1 102 ? -7.785 -8.781 35.542 1.00 77.56 102 LYS A O 1
ATOM 788 N N . LYS A 1 103 ? -5.728 -8.124 35.019 1.00 75.00 103 LYS A N 1
ATOM 789 C CA . LYS A 1 103 ? -5.097 -8.840 36.143 1.00 75.00 103 LYS A CA 1
ATOM 790 C C . LYS A 1 103 ? -5.321 -8.100 37.474 1.00 75.00 103 LYS A C 1
ATOM 792 O O . LYS A 1 103 ? -5.438 -6.874 37.503 1.00 75.00 103 LYS A O 1
ATOM 797 N N . GLY A 1 104 ? -5.326 -8.833 38.589 1.00 73.56 104 GLY A N 1
ATOM 798 C CA . GLY A 1 104 ? -5.385 -8.270 39.945 1.00 73.56 104 GLY A CA 1
ATOM 799 C C . GLY A 1 104 ? -6.805 -8.085 40.486 1.00 73.56 104 GLY A C 1
ATOM 800 O O . GLY A 1 104 ? -7.699 -8.872 40.197 1.00 73.56 104 GLY A O 1
ATOM 801 N N . THR A 1 105 ? -7.029 -7.041 41.288 1.00 70.62 105 THR A N 1
ATOM 802 C CA . THR A 1 105 ? -8.279 -6.812 42.049 1.00 70.62 105 THR A CA 1
ATOM 803 C C . THR A 1 105 ? -9.545 -6.671 41.198 1.00 70.62 105 THR A C 1
ATOM 805 O O . THR A 1 105 ? -10.650 -6.757 41.720 1.00 70.62 105 THR A O 1
ATOM 808 N N . HIS A 1 106 ? -9.393 -6.497 39.885 1.00 68.69 106 HIS A N 1
ATOM 809 C CA . HIS A 1 106 ? -10.478 -6.321 38.922 1.00 68.69 106 HIS A CA 1
ATOM 810 C C . HIS A 1 106 ? -10.506 -7.461 37.890 1.00 68.69 106 HIS A C 1
ATOM 812 O O . HIS A 1 106 ? -10.786 -7.232 36.720 1.00 68.69 106 HIS A O 1
ATOM 818 N N . PHE A 1 107 ? -10.220 -8.694 38.318 1.00 70.44 107 PHE A N 1
ATOM 819 C CA . PHE A 1 107 ? -10.163 -9.890 37.461 1.00 70.44 107 PHE A CA 1
ATOM 820 C C . PHE A 1 107 ? -11.473 -10.269 36.756 1.00 70.44 107 PHE A C 1
ATOM 822 O O . PHE A 1 107 ? -11.482 -11.174 35.934 1.00 70.44 107 PHE A O 1
ATOM 829 N N . LYS A 1 108 ? -12.582 -9.591 37.072 1.00 73.19 108 LYS A N 1
ATOM 830 C CA . LYS A 1 108 ? -13.866 -9.724 36.368 1.00 73.19 108 LYS A CA 1
ATOM 831 C C . LYS A 1 108 ? -14.051 -8.693 35.246 1.00 73.19 108 LYS A C 1
ATOM 833 O O . LYS A 1 108 ? -15.090 -8.690 34.597 1.00 73.19 108 LYS A O 1
ATOM 838 N N . THR A 1 109 ? -13.105 -7.771 35.066 1.00 78.50 109 THR A N 1
ATOM 839 C CA . THR A 1 109 ? -13.171 -6.726 34.040 1.00 78.50 109 THR A CA 1
ATOM 840 C C . THR A 1 109 ? -12.473 -7.192 32.771 1.00 78.50 109 THR A C 1
ATOM 842 O O . THR A 1 109 ? -11.264 -7.420 32.780 1.00 78.50 109 THR A O 1
ATOM 845 N N . GLU A 1 110 ? -13.219 -7.249 31.673 1.00 79.25 110 GLU A N 1
ATOM 846 C CA . GLU A 1 110 ? -12.678 -7.412 30.323 1.00 79.25 110 GLU A CA 1
ATOM 847 C C . GLU A 1 110 ? -12.335 -6.045 29.721 1.00 79.25 110 GLU A C 1
ATOM 849 O O . GLU A 1 110 ? -13.161 -5.132 29.704 1.00 79.25 110 GLU A O 1
ATOM 854 N N . ILE A 1 111 ? -11.105 -5.893 29.234 1.00 83.38 111 ILE A N 1
ATOM 855 C CA . ILE A 1 111 ? -10.626 -4.694 28.544 1.00 83.38 111 ILE A CA 1
ATOM 856 C C . ILE A 1 111 ? -10.723 -4.943 27.046 1.00 83.38 111 ILE A C 1
ATOM 858 O O . ILE A 1 111 ? -9.993 -5.770 26.506 1.00 83.38 111 ILE A O 1
ATOM 862 N N . LEU A 1 1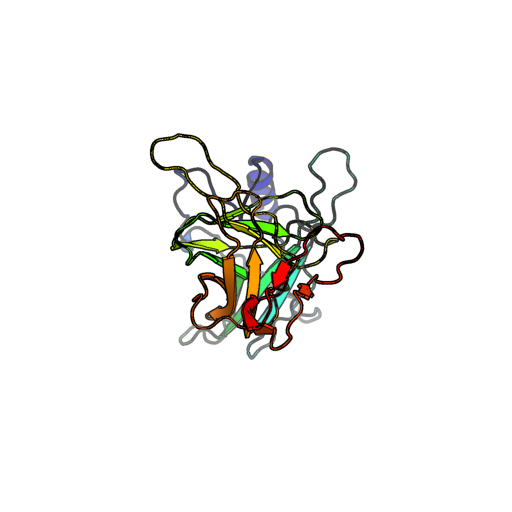12 ? -11.590 -4.193 26.370 1.00 85.88 112 LEU A N 1
ATOM 863 C CA . LEU A 1 112 ? -11.702 -4.189 24.916 1.00 85.88 112 LEU A CA 1
ATOM 864 C C . LEU A 1 112 ? -10.818 -3.070 24.358 1.00 85.88 112 LEU A C 1
ATOM 866 O O . LEU A 1 112 ? -10.973 -1.911 24.735 1.00 85.88 112 LEU A O 1
ATOM 870 N N . THR A 1 113 ? -9.895 -3.404 23.460 1.00 87.19 113 THR A N 1
ATOM 871 C CA . THR A 1 113 ? -9.015 -2.432 22.799 1.00 87.19 113 THR A CA 1
ATOM 872 C C . THR A 1 113 ? -9.262 -2.442 21.302 1.00 87.19 113 THR A C 1
ATOM 874 O O . THR A 1 113 ? -9.023 -3.454 20.647 1.00 87.19 113 THR A O 1
ATOM 877 N N . PHE A 1 114 ? -9.686 -1.298 20.772 1.00 89.38 114 PHE A N 1
ATOM 878 C CA . PHE A 1 114 ? -9.851 -1.059 19.342 1.00 89.38 114 PHE A CA 1
ATOM 879 C C . PHE A 1 114 ? -8.610 -0.364 18.781 1.00 89.38 114 PHE A C 1
ATOM 881 O O . PHE A 1 114 ? -8.083 0.566 19.396 1.00 89.38 114 PHE A O 1
ATOM 888 N N . ARG A 1 115 ? -8.143 -0.802 17.612 1.00 90.44 115 ARG A N 1
ATOM 889 C CA . ARG A 1 115 ? -7.007 -0.220 16.884 1.00 90.44 115 ARG A CA 1
ATOM 890 C C . ARG A 1 115 ? -7.370 -0.045 15.408 1.00 90.44 115 ARG A C 1
ATOM 892 O O . ARG A 1 115 ? -8.164 -0.838 14.909 1.00 90.44 115 ARG A O 1
ATOM 899 N N . PRO A 1 116 ? -6.798 0.935 14.688 1.00 92.12 116 PRO A N 1
ATOM 900 C CA . PRO A 1 116 ? -6.901 0.974 13.231 1.00 92.12 116 PRO A CA 1
ATOM 901 C C . PRO A 1 116 ? -6.431 -0.353 12.630 1.00 92.12 116 PRO A C 1
ATOM 903 O O . PRO A 1 116 ? -5.434 -0.917 13.096 1.00 92.12 116 PRO A O 1
ATOM 906 N N . ARG A 1 117 ? -7.135 -0.854 11.609 1.00 95.06 117 ARG A N 1
ATOM 907 C CA . ARG A 1 117 ? -6.726 -2.089 10.935 1.00 95.06 117 ARG A CA 1
ATOM 908 C C . ARG A 1 117 ? -5.429 -1.908 10.157 1.00 95.06 117 ARG A C 1
ATOM 910 O O . ARG A 1 117 ? -4.590 -2.801 10.221 1.00 95.06 117 ARG A O 1
ATOM 917 N N . PHE A 1 118 ? -5.256 -0.768 9.484 1.00 96.94 118 PHE A N 1
ATOM 918 C CA . PHE A 1 118 ? -4.098 -0.498 8.633 1.00 96.94 118 PHE A CA 1
ATOM 919 C C . PHE A 1 118 ? -3.314 0.732 9.078 1.00 96.94 118 PHE A C 1
ATOM 921 O O . PHE A 1 118 ? -3.883 1.769 9.434 1.00 96.94 118 PHE A O 1
ATOM 928 N N . VAL A 1 119 ? -1.994 0.621 8.983 1.00 97.75 119 VAL A N 1
ATOM 929 C CA . VAL A 1 119 ? -1.046 1.729 9.079 1.00 97.75 119 VAL A CA 1
ATOM 930 C C . VAL A 1 119 ? -0.183 1.709 7.829 1.00 97.75 119 VAL A C 1
ATOM 932 O O . VAL A 1 119 ? 0.526 0.737 7.582 1.00 97.75 119 VAL A O 1
ATOM 935 N N . ILE A 1 120 ? -0.217 2.796 7.068 1.00 98.25 120 ILE A N 1
ATOM 936 C CA . ILE A 1 120 ? 0.670 3.015 5.928 1.00 98.25 120 ILE A CA 1
ATOM 937 C C . ILE A 1 120 ? 1.984 3.574 6.460 1.00 98.25 120 ILE A C 1
ATOM 939 O O . ILE A 1 120 ? 1.980 4.537 7.229 1.00 98.25 120 ILE A O 1
ATOM 943 N N . VAL A 1 121 ? 3.103 2.974 6.073 1.00 98.38 121 VAL A N 1
ATOM 944 C CA . VAL A 1 121 ? 4.451 3.368 6.487 1.00 98.38 121 VAL A CA 1
ATOM 945 C C . VAL A 1 121 ? 5.282 3.624 5.242 1.00 98.38 121 VAL A C 1
ATOM 947 O O . VAL A 1 121 ? 5.473 2.726 4.427 1.00 98.38 121 VAL A O 1
ATOM 950 N N . ASN A 1 122 ? 5.822 4.830 5.125 1.00 98.06 122 ASN A N 1
ATOM 951 C CA . ASN A 1 122 ? 6.751 5.156 4.058 1.00 98.06 122 ASN A CA 1
ATOM 952 C C . ASN A 1 122 ? 8.193 5.009 4.552 1.00 98.06 122 ASN A C 1
ATOM 954 O O . ASN A 1 122 ? 8.593 5.664 5.515 1.00 98.06 122 ASN A O 1
ATOM 958 N N . LYS A 1 123 ? 8.956 4.126 3.910 1.00 97.81 123 LYS A N 1
ATOM 959 C CA . LYS A 1 123 ? 10.399 3.943 4.113 1.00 97.81 123 LYS A CA 1
ATOM 960 C C . LYS A 1 123 ? 11.216 4.283 2.866 1.00 97.81 123 LYS A C 1
ATOM 962 O O . LYS A 1 123 ? 12.399 3.964 2.817 1.00 97.81 123 LYS A O 1
ATOM 967 N N . LEU A 1 124 ? 10.585 4.915 1.883 1.00 95.00 124 LEU A N 1
ATOM 968 C CA . LEU A 1 124 ? 11.254 5.572 0.771 1.00 95.00 124 LEU A CA 1
ATOM 969 C C . LEU A 1 124 ? 11.770 6.942 1.226 1.00 95.00 124 LEU A C 1
ATOM 971 O O . LEU A 1 124 ? 11.300 7.513 2.214 1.00 95.00 124 LEU A O 1
ATOM 975 N N . ASP A 1 125 ? 12.730 7.463 0.477 1.00 93.25 125 ASP A N 1
ATOM 976 C CA . ASP A 1 125 ? 13.287 8.807 0.612 1.00 93.25 125 ASP A CA 1
ATOM 977 C C . ASP A 1 125 ? 12.412 9.882 -0.051 1.00 93.25 125 ASP A C 1
ATOM 979 O O . ASP A 1 125 ? 12.595 11.067 0.216 1.00 93.25 125 ASP A O 1
ATOM 983 N N . GLN A 1 126 ? 11.419 9.489 -0.854 1.00 92.81 126 GLN A N 1
ATOM 984 C CA . GLN A 1 126 ? 10.446 10.397 -1.460 1.00 92.81 126 GLN A CA 1
ATOM 985 C C . GLN A 1 126 ? 9.043 10.271 -0.855 1.00 92.81 126 GLN A C 1
ATOM 987 O O . GLN A 1 126 ? 8.663 9.268 -0.242 1.00 92.81 126 GLN A O 1
ATOM 992 N N . THR A 1 127 ? 8.236 11.309 -1.062 1.00 94.00 127 THR A N 1
ATOM 993 C CA . THR A 1 127 ? 6.827 11.328 -0.668 1.00 94.00 127 THR A CA 1
ATOM 994 C C . THR A 1 127 ? 6.016 10.344 -1.519 1.00 94.00 127 THR A C 1
ATOM 996 O O . THR A 1 127 ? 6.096 10.347 -2.748 1.00 94.00 127 THR A O 1
ATOM 999 N N . VAL A 1 128 ? 5.187 9.521 -0.868 1.00 96.38 128 VAL A N 1
ATOM 1000 C CA . VAL A 1 128 ? 4.265 8.598 -1.545 1.00 96.38 128 VAL A CA 1
ATOM 1001 C C . VAL A 1 128 ? 2.862 9.177 -1.533 1.00 96.38 128 VAL A C 1
ATOM 1003 O O . VAL A 1 128 ? 2.318 9.516 -0.477 1.00 96.38 128 VAL A O 1
ATOM 1006 N N . HIS A 1 129 ? 2.263 9.244 -2.717 1.00 96.88 129 HIS A N 1
ATOM 1007 C CA . HIS A 1 129 ? 0.830 9.437 -2.873 1.00 96.88 129 HIS A CA 1
ATOM 1008 C C . HIS A 1 129 ? 0.165 8.070 -3.000 1.00 96.88 129 HIS A C 1
ATOM 1010 O O . HIS A 1 129 ? 0.651 7.209 -3.731 1.00 96.88 129 HIS A O 1
ATOM 1016 N N . TYR A 1 130 ? -0.954 7.874 -2.312 1.00 97.50 130 TYR A N 1
ATOM 1017 C CA . TYR A 1 130 ? -1.725 6.637 -2.371 1.00 97.50 130 TYR A CA 1
ATOM 1018 C C . TYR A 1 130 ? -3.224 6.927 -2.421 1.00 97.50 130 TYR A C 1
ATOM 1020 O O . TYR A 1 130 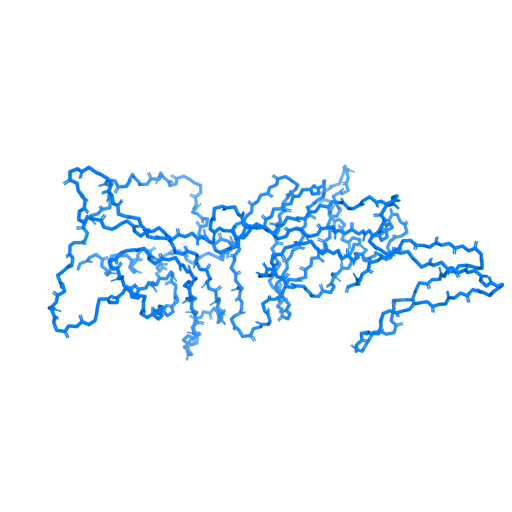? -3.683 7.962 -1.934 1.00 97.50 130 TYR A O 1
ATOM 1028 N N . ARG A 1 131 ? -3.989 6.024 -3.034 1.00 96.00 131 ARG A N 1
ATOM 1029 C CA . ARG A 1 131 ? -5.452 6.107 -3.138 1.00 96.00 131 ARG A CA 1
ATOM 1030 C C . ARG A 1 131 ? -6.073 4.719 -3.171 1.00 96.00 131 ARG A C 1
ATOM 1032 O O . ARG A 1 131 ? -5.398 3.762 -3.538 1.00 96.00 131 ARG A O 1
ATOM 1039 N N . GLN A 1 132 ? -7.355 4.629 -2.836 1.00 96.06 132 GLN A N 1
ATOM 1040 C CA . GLN A 1 132 ? -8.137 3.425 -3.108 1.00 96.06 132 GLN A CA 1
ATOM 1041 C C . GLN A 1 132 ? -8.418 3.328 -4.615 1.00 96.06 132 GLN A C 1
ATOM 1043 O O . GLN A 1 132 ? -8.686 4.351 -5.257 1.00 96.06 132 GLN A O 1
ATOM 1048 N N . MET A 1 133 ? -8.363 2.118 -5.169 1.00 94.38 133 MET A N 1
ATOM 1049 C CA . MET A 1 133 ? -8.743 1.858 -6.558 1.00 94.38 133 MET A CA 1
ATOM 1050 C C . MET A 1 133 ? -10.159 2.385 -6.845 1.00 94.38 133 MET A C 1
ATOM 1052 O O . MET A 1 133 ? -11.038 2.335 -5.986 1.00 94.38 133 MET A O 1
ATOM 1056 N N . ASP A 1 134 ? -10.362 2.940 -8.040 1.00 92.44 134 ASP A N 1
ATOM 1057 C CA . ASP A 1 134 ? -11.622 3.567 -8.473 1.00 92.44 134 ASP A CA 1
ATOM 1058 C C . ASP A 1 134 ? -12.100 4.748 -7.606 1.00 92.44 134 ASP A C 1
ATOM 1060 O O . ASP A 1 134 ? -13.288 5.072 -7.564 1.00 92.44 134 ASP A O 1
ATOM 1064 N N . THR A 1 135 ? -11.170 5.439 -6.936 1.00 90.12 135 THR A N 1
ATOM 1065 C CA . THR A 1 135 ? -11.455 6.686 -6.211 1.00 90.12 135 THR A CA 1
ATOM 1066 C C . THR A 1 135 ? -10.530 7.834 -6.625 1.00 90.12 135 THR A C 1
ATOM 1068 O O . THR A 1 135 ? -9.419 7.639 -7.133 1.00 90.12 135 THR A O 1
ATOM 1071 N N . GLU A 1 136 ? -10.987 9.067 -6.396 1.00 87.69 136 GLU A N 1
ATOM 1072 C CA . GLU A 1 136 ? -10.205 10.288 -6.648 1.00 87.69 136 GLU A CA 1
ATOM 1073 C C . GLU A 1 136 ? -9.455 10.793 -5.405 1.00 87.69 136 GLU A C 1
ATOM 1075 O O . GLU A 1 136 ? -8.5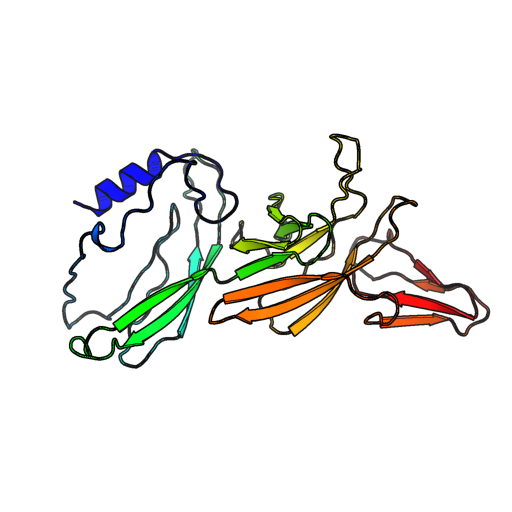84 11.653 -5.516 1.00 87.69 136 GLU A O 1
ATOM 1080 N N . GLY A 1 137 ? -9.772 10.265 -4.218 1.00 88.31 137 GLY A N 1
ATOM 1081 C CA . GLY A 1 137 ? -9.179 10.700 -2.954 1.00 88.31 137 GLY A CA 1
ATOM 1082 C C . GLY A 1 137 ? -7.697 10.341 -2.868 1.00 88.31 137 GLY A C 1
ATOM 1083 O O . GLY A 1 137 ? -7.351 9.168 -2.736 1.00 88.31 137 GLY A O 1
ATOM 1084 N N . ILE A 1 138 ? -6.827 11.352 -2.922 1.00 92.69 138 ILE A N 1
ATOM 1085 C CA . ILE A 1 138 ? -5.376 11.185 -2.806 1.00 92.69 138 ILE A CA 1
ATOM 1086 C C . ILE A 1 138 ? -4.935 11.480 -1.375 1.00 92.69 138 ILE A C 1
ATOM 1088 O O . ILE A 1 138 ? -5.167 12.564 -0.839 1.00 92.69 138 ILE A O 1
ATOM 1092 N N . TYR A 1 139 ? -4.215 10.526 -0.802 1.00 94.69 139 TYR A N 1
ATOM 1093 C CA . TYR A 1 139 ? -3.568 10.632 0.493 1.00 94.69 139 TYR A CA 1
ATOM 1094 C C . TYR A 1 139 ? -2.054 10.684 0.330 1.00 94.69 139 TYR A C 1
ATOM 1096 O O . TYR A 1 139 ? -1.502 10.225 -0.670 1.00 94.69 139 TYR A O 1
ATOM 1104 N N . ILE A 1 140 ? -1.381 11.247 1.331 1.00 95.38 140 ILE A N 1
ATOM 1105 C CA . ILE A 1 140 ? 0.054 11.520 1.290 1.00 95.38 140 ILE A CA 1
ATOM 1106 C C . ILE A 1 140 ? 0.716 10.923 2.526 1.00 95.38 140 ILE A C 1
ATOM 1108 O O . ILE A 1 140 ? 0.213 11.059 3.644 1.00 95.38 140 ILE A O 1
ATOM 1112 N N . VAL A 1 141 ? 1.871 10.292 2.334 1.00 94.69 141 VAL A N 1
ATOM 1113 C CA . VAL A 1 141 ? 2.770 9.904 3.421 1.00 94.69 141 VAL A CA 1
ATOM 1114 C C . VAL A 1 141 ? 4.203 10.316 3.070 1.00 94.69 141 VAL A C 1
ATOM 1116 O O . VAL A 1 141 ? 4.787 9.871 2.082 1.00 94.69 141 VAL A O 1
ATOM 1119 N N . ARG A 1 142 ? 4.761 11.221 3.877 1.00 95.12 142 ARG A N 1
ATOM 1120 C CA . ARG A 1 142 ? 6.126 11.748 3.709 1.00 95.12 142 ARG A CA 1
ATOM 1121 C C . ARG A 1 142 ? 7.192 10.695 4.041 1.00 95.12 142 ARG A C 1
ATOM 1123 O O . ARG A 1 142 ? 6.859 9.728 4.733 1.00 95.12 142 ARG A O 1
ATOM 1130 N N . PRO A 1 143 ? 8.449 10.881 3.603 1.00 95.19 143 PRO A N 1
ATOM 1131 C CA . PRO A 1 143 ? 9.563 10.008 3.969 1.00 95.19 143 PRO A CA 1
ATOM 1132 C C . PRO A 1 143 ? 9.626 9.758 5.476 1.00 95.19 143 PRO A C 1
ATOM 1134 O O . PRO A 1 143 ? 9.416 10.677 6.270 1.00 95.19 143 PRO A O 1
ATOM 1137 N N . ASP A 1 144 ? 9.851 8.506 5.871 1.00 93.88 144 ASP A N 1
ATOM 1138 C CA . ASP A 1 144 ? 9.917 8.040 7.265 1.00 93.88 144 ASP A CA 1
ATOM 1139 C C . AS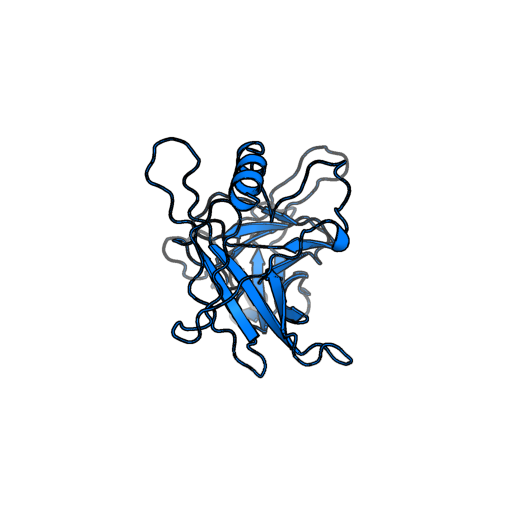P A 1 144 ? 8.681 8.292 8.149 1.00 93.88 144 ASP A C 1
ATOM 1141 O O . ASP A 1 144 ? 8.704 8.018 9.355 1.00 93.88 144 ASP A O 1
ATOM 1145 N N . HIS A 1 145 ? 7.568 8.743 7.568 1.00 95.25 145 HIS A N 1
ATOM 1146 C CA . HIS A 1 145 ? 6.311 8.921 8.283 1.00 95.25 145 HIS A CA 1
ATOM 1147 C C . HIS A 1 145 ? 5.413 7.688 8.172 1.00 95.25 145 HIS A C 1
ATOM 1149 O O . HIS A 1 145 ? 5.558 6.816 7.312 1.00 95.25 145 HIS A O 1
ATOM 1155 N N . LYS A 1 146 ? 4.437 7.630 9.078 1.00 96.00 146 LYS A N 1
ATOM 1156 C CA . LYS A 1 146 ? 3.357 6.650 9.050 1.00 96.00 146 LYS A CA 1
ATOM 1157 C C . LYS A 1 146 ? 2.024 7.318 9.332 1.00 96.00 146 LYS A C 1
ATOM 1159 O O . LYS A 1 146 ? 1.971 8.280 10.095 1.00 96.00 146 LYS A O 1
ATOM 1164 N N . THR A 1 147 ? 0.957 6.776 8.766 1.00 94.62 147 THR A N 1
ATOM 1165 C CA . THR A 1 147 ? -0.404 7.265 8.986 1.00 94.62 147 THR A CA 1
ATOM 1166 C C . THR A 1 147 ? -1.393 6.110 9.048 1.00 94.62 147 THR A C 1
ATOM 1168 O O . THR A 1 147 ? -1.181 5.057 8.448 1.00 94.62 147 THR A O 1
ATOM 1171 N N . ASN A 1 148 ? -2.461 6.283 9.819 1.00 95.06 148 ASN A N 1
ATOM 1172 C CA . ASN A 1 148 ? -3.526 5.293 9.901 1.00 95.06 148 ASN A CA 1
ATOM 1173 C C . ASN A 1 148 ? -4.409 5.389 8.651 1.00 95.06 148 ASN A C 1
ATOM 1175 O O . ASN A 1 148 ? -4.702 6.491 8.188 1.00 95.06 148 ASN A O 1
ATOM 1179 N N . PHE A 1 149 ? -4.899 4.254 8.159 1.00 94.00 149 PHE A N 1
ATOM 1180 C CA . PHE A 1 149 ? -5.713 4.203 6.947 1.00 94.00 149 PHE A CA 1
ATOM 1181 C C . PHE A 1 149 ? -7.069 3.529 7.171 1.00 94.00 149 PHE A C 1
ATOM 1183 O O . PHE A 1 149 ? -7.209 2.603 7.973 1.00 94.00 149 PHE A O 1
ATOM 1190 N N . HIS A 1 150 ? -8.066 4.033 6.450 1.00 92.31 150 HIS A N 1
ATOM 1191 C CA . HIS A 1 150 ? -9.402 3.468 6.306 1.00 92.31 150 HIS A CA 1
ATOM 1192 C C . HIS A 1 150 ? -9.831 3.635 4.849 1.00 92.31 150 HIS A C 1
ATOM 1194 O O . HIS A 1 150 ? -9.358 4.548 4.173 1.00 92.31 150 HIS A O 1
ATOM 1200 N N . TRP A 1 151 ? -10.734 2.780 4.379 1.00 94.31 151 TRP A N 1
ATOM 1201 C CA . TRP A 1 151 ? -11.196 2.828 2.999 1.00 94.31 151 TRP A CA 1
ATOM 1202 C C . TRP A 1 151 ? -12.139 4.022 2.808 1.00 94.31 151 TRP A C 1
ATOM 1204 O O . TRP A 1 151 ? -13.161 4.097 3.500 1.00 94.31 151 TRP A O 1
ATOM 1214 N N . PRO A 1 152 ? -11.827 4.971 1.907 1.00 90.00 152 PRO A N 1
ATOM 1215 C CA . PRO A 1 152 ? -12.691 6.125 1.666 1.00 90.00 152 PRO A CA 1
ATOM 1216 C C . PRO A 1 152 ? -14.031 5.767 1.027 1.00 90.00 152 PRO A C 1
ATOM 1218 O O . PRO A 1 152 ? -14.978 6.541 1.163 1.00 90.00 152 PRO A O 1
ATOM 1221 N N . ASN A 1 153 ? -14.116 4.621 0.344 1.00 89.75 153 ASN A N 1
ATOM 1222 C CA . ASN A 1 153 ? -15.334 4.133 -0.284 1.00 89.75 153 ASN A CA 1
ATOM 1223 C C . ASN A 1 153 ? -15.520 2.616 -0.064 1.00 89.75 153 ASN A C 1
ATOM 1225 O O . ASN A 1 153 ? -14.727 1.792 -0.500 1.00 89.75 153 ASN A O 1
ATOM 1229 N N . ALA A 1 154 ? -16.606 2.236 0.595 1.00 89.62 154 ALA A N 1
ATOM 1230 C CA . ALA A 1 154 ? -17.001 0.893 0.991 1.00 89.62 154 ALA A CA 1
ATOM 1231 C C . ALA A 1 154 ? -17.577 0.073 -0.168 1.00 89.62 154 ALA A C 1
ATOM 1233 O O . ALA A 1 154 ? -17.818 -1.126 0.004 1.00 89.62 154 ALA A O 1
ATOM 1234 N N . ASN A 1 155 ? -17.852 0.737 -1.294 1.00 90.12 155 ASN A N 1
ATOM 1235 C CA . ASN A 1 155 ? -18.387 0.167 -2.524 1.00 90.12 155 ASN A CA 1
ATOM 1236 C C . ASN A 1 155 ? -17.312 0.030 -3.617 1.00 90.12 155 ASN A C 1
ATOM 1238 O O . ASN A 1 155 ? -17.578 -0.587 -4.645 1.00 90.12 155 ASN A O 1
ATOM 1242 N N . CYS A 1 156 ? -16.112 0.577 -3.399 1.00 91.94 156 CYS A N 1
ATOM 1243 C CA . CYS A 1 156 ? -14.953 0.388 -4.272 1.00 91.94 156 CYS A CA 1
ATOM 1244 C C . CYS A 1 156 ? -14.102 -0.808 -3.807 1.00 91.94 156 CYS A C 1
ATOM 1246 O O . CYS A 1 156 ? -14.185 -1.201 -2.637 1.00 91.94 156 CYS A O 1
ATOM 1248 N N . PRO A 1 157 ? -13.258 -1.383 -4.684 1.00 94.62 157 PRO A N 1
ATOM 1249 C CA . PRO A 1 157 ? -12.319 -2.432 -4.295 1.00 94.62 157 PRO A CA 1
ATOM 1250 C C . PRO A 1 157 ? -11.408 -1.993 -3.142 1.00 94.62 157 PRO A C 1
ATOM 1252 O O . PRO A 1 157 ? -10.932 -0.858 -3.107 1.00 94.62 157 PRO A O 1
ATOM 1255 N N . ASN A 1 158 ? -11.137 -2.899 -2.202 1.00 95.62 158 ASN A N 1
ATOM 1256 C CA . ASN A 1 158 ? -10.215 -2.672 -1.084 1.00 95.62 158 ASN A CA 1
ATOM 1257 C C . ASN A 1 158 ? -8.758 -2.891 -1.523 1.00 95.62 158 ASN A C 1
ATOM 1259 O O . ASN A 1 158 ? -8.022 -3.685 -0.939 1.00 95.62 158 ASN A O 1
ATOM 1263 N N . GLU A 1 159 ? -8.355 -2.182 -2.571 1.00 96.88 159 GLU A N 1
ATOM 1264 C CA . GLU A 1 159 ? -7.018 -2.234 -3.151 1.00 96.88 159 GLU A CA 1
ATOM 1265 C C . GLU A 1 159 ? -6.440 -0.820 -3.220 1.00 96.88 159 GLU A C 1
ATOM 1267 O O . GLU A 1 159 ? -7.171 0.158 -3.415 1.00 96.88 159 GLU A O 1
ATOM 1272 N N . LEU A 1 160 ? -5.127 -0.698 -3.032 1.00 97.50 160 LEU A N 1
ATOM 1273 C CA . LEU A 1 160 ? -4.421 0.572 -3.143 1.00 97.50 160 LEU A CA 1
ATOM 1274 C C . LEU A 1 160 ? -3.732 0.707 -4.495 1.00 97.50 160 LEU A C 1
ATOM 1276 O O . LEU A 1 160 ? -3.195 -0.255 -5.029 1.00 97.50 160 LEU A O 1
ATOM 1280 N N . CYS A 1 161 ? -3.672 1.940 -4.982 1.00 97.12 161 CYS A N 1
ATOM 1281 C CA . CYS A 1 161 ? -2.715 2.372 -5.993 1.00 97.12 161 CYS A CA 1
ATOM 1282 C C . CYS A 1 161 ? -1.761 3.377 -5.348 1.00 97.12 161 CYS A C 1
ATOM 1284 O O . CYS A 1 161 ? -2.192 4.213 -4.544 1.00 97.12 161 CYS A O 1
ATOM 1286 N N . ILE A 1 162 ? -0.486 3.344 -5.728 1.00 97.25 162 ILE A N 1
ATOM 1287 C CA . ILE A 1 162 ? 0.526 4.291 -5.250 1.00 97.25 162 ILE A CA 1
ATOM 1288 C C . ILE A 1 162 ? 1.231 4.980 -6.412 1.00 97.25 162 ILE A C 1
ATOM 1290 O O . ILE A 1 162 ? 1.239 4.492 -7.538 1.00 97.25 162 ILE A O 1
ATOM 1294 N N . ARG A 1 163 ? 1.852 6.117 -6.124 1.00 95.19 163 ARG A N 1
ATOM 1295 C CA . ARG A 1 163 ? 2.894 6.715 -6.959 1.00 95.19 163 ARG A CA 1
ATOM 1296 C C . ARG A 1 163 ? 3.872 7.483 -6.088 1.00 95.19 163 ARG A C 1
ATOM 1298 O O . ARG A 1 163 ? 3.511 7.963 -5.009 1.00 95.19 163 ARG A O 1
ATOM 1305 N N . ILE A 1 164 ? 5.093 7.626 -6.578 1.00 94.38 164 ILE A N 1
ATOM 1306 C CA . ILE A 1 164 ? 6.111 8.451 -5.938 1.00 94.38 164 ILE A CA 1
ATOM 1307 C C . ILE A 1 164 ? 6.042 9.865 -6.507 1.00 94.38 164 ILE A C 1
ATOM 1309 O O . ILE A 1 164 ? 5.786 10.074 -7.694 1.00 94.38 164 ILE A O 1
ATOM 1313 N N . VAL A 1 165 ? 6.261 10.836 -5.634 1.00 90.94 165 VAL A N 1
ATOM 1314 C CA . VAL A 1 165 ? 6.306 12.249 -5.971 1.00 90.94 165 VAL A CA 1
ATOM 1315 C C . VAL A 1 165 ? 7.711 12.768 -5.709 1.00 90.94 165 VAL A C 1
ATOM 1317 O O . VAL A 1 165 ? 8.271 12.535 -4.639 1.00 90.94 165 VAL A O 1
ATOM 1320 N N . ALA A 1 166 ? 8.278 13.450 -6.699 1.00 81.50 166 ALA A N 1
ATOM 1321 C CA . ALA A 1 166 ? 9.620 13.997 -6.626 1.00 81.50 166 ALA A CA 1
ATOM 1322 C C . ALA A 1 166 ? 9.564 15.469 -6.212 1.00 81.50 166 ALA A C 1
ATOM 1324 O O . ALA A 1 166 ? 8.972 16.308 -6.896 1.00 81.50 166 ALA A O 1
ATOM 1325 N N . GLU A 1 167 ? 10.201 15.789 -5.091 1.00 74.38 167 GLU A N 1
ATOM 1326 C CA . GLU A 1 167 ? 10.456 17.173 -4.702 1.00 74.38 167 GLU A CA 1
ATOM 1327 C C . GLU A 1 167 ? 11.708 17.648 -5.447 1.00 74.38 167 GLU A C 1
ATOM 1329 O O . GLU A 1 167 ? 12.764 17.022 -5.366 1.00 74.38 167 GLU A O 1
ATOM 1334 N N . VAL A 1 168 ? 11.584 18.723 -6.228 1.00 68.19 168 VAL A N 1
ATOM 1335 C CA . VAL A 1 168 ? 12.714 19.272 -6.983 1.00 68.19 168 VAL A CA 1
ATOM 1336 C C . VAL A 1 168 ? 13.438 20.280 -6.096 1.00 68.19 168 VAL A C 1
ATOM 1338 O O . VAL A 1 168 ? 12.913 21.366 -5.826 1.00 68.19 168 VAL A O 1
ATOM 1341 N N . GLU A 1 169 ? 14.639 19.917 -5.636 1.00 65.50 169 GLU A N 1
ATOM 1342 C CA . GLU A 1 169 ? 15.467 20.763 -4.770 1.00 65.50 169 GLU A CA 1
ATOM 1343 C C . GLU A 1 169 ? 15.633 22.181 -5.342 1.00 65.50 169 GLU A C 1
ATOM 1345 O O . GLU A 1 169 ? 15.945 22.377 -6.517 1.00 65.50 169 GLU A O 1
ATOM 1350 N N . GLY A 1 170 ? 15.430 23.190 -4.491 1.00 61.72 170 GLY A N 1
ATOM 1351 C CA . GLY A 1 170 ? 15.560 24.599 -4.872 1.00 61.72 170 GLY A CA 1
ATOM 1352 C C . GLY A 1 170 ? 14.342 25.197 -5.583 1.00 61.72 170 GLY A C 1
ATOM 1353 O O . GLY A 1 170 ? 14.398 26.360 -5.981 1.00 61.72 170 GLY A O 1
ATOM 1354 N N . THR A 1 171 ? 13.237 24.455 -5.711 1.00 60.53 171 THR A N 1
ATOM 1355 C CA . THR A 1 171 ? 11.964 24.976 -6.231 1.00 60.53 171 THR A CA 1
ATOM 1356 C C . THR A 1 171 ? 10.810 24.672 -5.276 1.00 60.53 171 THR A C 1
ATOM 1358 O O . THR A 1 171 ? 10.818 23.662 -4.582 1.00 60.53 171 THR A O 1
ATOM 1361 N N . GLU A 1 172 ? 9.780 25.522 -5.258 1.00 60.44 172 GLU A N 1
ATOM 1362 C CA . GLU A 1 172 ? 8.504 25.211 -4.585 1.00 60.44 172 GLU A CA 1
ATOM 1363 C C . GLU A 1 172 ? 7.651 24.210 -5.394 1.00 60.44 172 GLU A C 1
ATOM 1365 O O . GLU A 1 172 ? 6.518 23.895 -5.026 1.00 60.44 172 GLU A O 1
ATOM 1370 N N . THR A 1 173 ? 8.175 23.711 -6.518 1.00 61.44 173 THR A N 1
ATOM 1371 C CA . THR A 1 173 ? 7.444 22.873 -7.464 1.00 61.44 173 THR A CA 1
ATOM 1372 C C . THR A 1 173 ? 7.647 21.398 -7.146 1.00 61.44 173 THR A C 1
ATOM 1374 O O . THR A 1 173 ? 8.759 20.894 -7.015 1.00 61.44 173 THR A O 1
ATOM 1377 N N . THR A 1 174 ? 6.534 20.681 -7.068 1.00 72.31 174 THR A N 1
ATOM 1378 C CA . THR A 1 174 ? 6.497 19.230 -6.908 1.00 72.31 174 THR A CA 1
ATOM 1379 C C . THR A 1 174 ? 6.322 18.575 -8.281 1.00 72.31 174 THR A C 1
ATOM 1381 O O . THR A 1 174 ? 5.323 18.846 -8.950 1.00 72.31 174 THR A O 1
ATOM 1384 N N . SER A 1 175 ? 7.266 17.728 -8.710 1.00 80.50 175 SER A N 1
ATOM 1385 C CA . SER A 1 175 ? 7.111 16.919 -9.928 1.00 80.50 175 SER A CA 1
ATOM 1386 C C . SER A 1 175 ? 6.405 15.600 -9.606 1.00 80.50 175 SER A C 1
ATOM 1388 O O . SER A 1 175 ? 6.584 15.008 -8.539 1.00 80.50 175 SER A O 1
ATOM 1390 N N . MET A 1 176 ? 5.595 15.116 -10.544 1.00 86.25 176 MET A N 1
ATOM 1391 C CA . MET A 1 176 ? 4.912 13.824 -10.456 1.00 86.25 176 MET A CA 1
ATOM 1392 C C . MET A 1 176 ? 5.390 12.924 -11.600 1.00 86.25 176 MET A C 1
ATOM 1394 O O . MET A 1 176 ? 4.593 12.612 -12.487 1.00 86.25 176 MET A O 1
ATOM 1398 N N . PRO A 1 177 ? 6.676 12.524 -11.595 1.00 87.44 177 PRO A N 1
ATOM 1399 C CA . PRO A 1 177 ? 7.267 11.824 -12.730 1.00 87.44 177 PRO A CA 1
ATOM 1400 C C . PRO A 1 177 ? 6.695 10.415 -12.900 1.00 87.44 177 PRO A C 1
ATOM 1402 O O . PRO A 1 177 ? 6.648 9.892 -14.013 1.00 87.44 177 PRO A O 1
ATOM 1405 N N . TYR A 1 178 ? 6.227 9.812 -11.801 1.00 92.12 178 TYR A N 1
ATOM 1406 C CA . TYR A 1 178 ? 5.672 8.468 -11.793 1.00 92.12 178 TYR A CA 1
ATOM 1407 C C . TYR A 1 178 ? 4.155 8.461 -11.998 1.00 92.12 178 TYR A C 1
ATOM 1409 O O . TYR A 1 178 ? 3.397 9.203 -11.359 1.00 92.12 178 TYR A O 1
ATOM 1417 N N . GLU A 1 179 ? 3.712 7.555 -12.861 1.00 91.88 179 GLU A N 1
ATOM 1418 C CA . GLU A 1 179 ? 2.309 7.205 -13.030 1.00 91.88 179 GLU A CA 1
ATOM 1419 C C . GLU A 1 179 ? 1.777 6.450 -11.808 1.00 91.88 179 GLU A C 1
ATOM 1421 O O . GLU A 1 179 ? 2.531 5.963 -10.962 1.00 91.88 179 GLU A O 1
ATOM 1426 N N . TRP A 1 180 ? 0.450 6.366 -11.707 1.00 93.50 180 TRP A N 1
ATOM 1427 C CA . TRP A 1 180 ? -0.176 5.475 -10.738 1.00 93.50 180 TRP A CA 1
ATOM 1428 C C . TRP A 1 180 ? 0.170 4.027 -11.058 1.00 93.50 180 TRP A C 1
ATOM 1430 O O . TRP A 1 180 ? 0.076 3.604 -12.208 1.00 93.50 180 TRP A O 1
ATOM 1440 N N . SER A 1 181 ? 0.518 3.280 -10.019 1.00 93.75 181 SER A N 1
ATOM 1441 C CA . SER A 1 181 ? 0.638 1.834 -10.085 1.00 93.75 181 SER A CA 1
ATOM 1442 C C . SER A 1 181 ? -0.704 1.165 -10.384 1.00 93.75 181 SER A C 1
ATOM 1444 O O . SER A 1 181 ? -1.774 1.752 -10.176 1.00 93.75 181 SER A O 1
ATOM 1446 N N . GLY A 1 182 ? -0.644 -0.109 -10.755 1.00 91.38 182 GLY A N 1
ATOM 1447 C CA . GLY A 1 182 ? -1.749 -1.043 -10.634 1.00 91.38 182 GLY A CA 1
ATOM 1448 C C . GLY A 1 182 ? -2.256 -1.154 -9.194 1.00 91.38 182 GLY A C 1
ATOM 1449 O O . GLY A 1 182 ? -1.625 -0.698 -8.231 1.00 91.38 182 GLY A O 1
ATOM 1450 N N . ALA A 1 183 ? -3.453 -1.718 -9.060 1.00 94.12 183 ALA A N 1
ATOM 1451 C CA . ALA A 1 183 ? -4.100 -1.937 -7.776 1.00 94.12 183 ALA A CA 1
ATOM 1452 C C . ALA A 1 183 ? -3.503 -3.164 -7.067 1.00 94.12 183 ALA A C 1
ATOM 1454 O O . ALA A 1 183 ? -3.228 -4.179 -7.706 1.00 94.12 183 ALA A O 1
ATOM 1455 N N . PHE A 1 184 ? -3.311 -3.080 -5.750 1.00 95.50 184 PHE A N 1
ATOM 1456 C CA . PHE A 1 184 ? -2.835 -4.200 -4.937 1.00 95.50 184 PHE A CA 1
ATOM 1457 C C . PHE A 1 184 ? -3.562 -4.302 -3.592 1.00 95.50 184 PHE A C 1
ATOM 1459 O O . PHE A 1 184 ? -3.920 -3.297 -2.969 1.00 95.50 184 PHE A O 1
ATOM 1466 N N . ASP A 1 185 ? -3.751 -5.536 -3.125 1.00 95.75 185 ASP A N 1
ATOM 1467 C CA . ASP A 1 185 ? -4.334 -5.834 -1.819 1.00 95.75 185 ASP A CA 1
ATOM 1468 C C . ASP A 1 185 ? -3.359 -5.514 -0.675 1.00 95.75 185 ASP A C 1
ATOM 1470 O O . ASP A 1 185 ? -2.154 -5.755 -0.759 1.00 95.75 185 ASP A O 1
ATOM 1474 N N . ILE A 1 186 ? -3.905 -5.001 0.428 1.00 97.06 186 ILE A N 1
ATOM 1475 C CA . ILE A 1 186 ? -3.157 -4.714 1.662 1.00 97.06 186 ILE A CA 1
ATOM 1476 C C . ILE A 1 186 ? -3.620 -5.553 2.859 1.00 97.06 186 ILE A C 1
ATOM 1478 O O . ILE A 1 186 ? -3.187 -5.319 3.990 1.00 97.06 186 ILE A O 1
ATOM 1482 N N . SER A 1 187 ? -4.540 -6.496 2.643 1.00 94.38 187 SER A N 1
ATOM 1483 C CA . SER A 1 187 ? -5.082 -7.360 3.693 1.00 94.38 187 SER A CA 1
ATOM 1484 C C . SER A 1 187 ? -4.302 -8.669 3.857 1.00 94.38 187 SER A C 1
ATOM 1486 O O . SER A 1 187 ? -4.293 -9.243 4.952 1.00 94.38 187 SER A O 1
ATOM 1488 N N . THR A 1 188 ? -3.604 -9.102 2.807 1.00 94.94 188 THR A N 1
ATOM 1489 C CA . THR A 1 188 ? -2.788 -10.316 2.771 1.00 94.94 188 THR A CA 1
ATOM 1490 C C . THR A 1 188 ? -1.393 -10.057 3.330 1.00 94.94 188 THR A C 1
ATOM 1492 O O . THR A 1 188 ? -0.692 -9.153 2.890 1.00 94.94 188 THR A O 1
ATOM 1495 N N . LEU A 1 189 ? -0.974 -10.869 4.304 1.00 96.31 189 LEU A N 1
ATOM 1496 C CA . LEU A 1 189 ? 0.376 -10.808 4.867 1.00 96.31 189 LEU A CA 1
ATOM 1497 C C . LE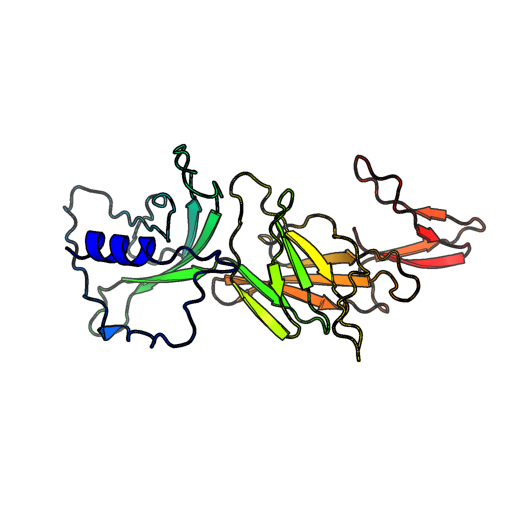U A 1 189 ? 1.419 -11.284 3.853 1.00 96.31 189 LEU A C 1
ATOM 1499 O O . LEU A 1 189 ? 1.206 -12.284 3.169 1.00 96.31 189 LEU A O 1
ATOM 1503 N N . GLY A 1 190 ? 2.583 -10.642 3.857 1.00 96.69 190 GLY A N 1
ATOM 1504 C CA . GLY A 1 190 ? 3.726 -11.038 3.045 1.00 96.69 190 GLY A CA 1
ATOM 1505 C C . GLY A 1 190 ? 4.346 -9.871 2.296 1.00 96.69 190 GLY A C 1
ATOM 1506 O O . GLY A 1 190 ? 4.099 -8.705 2.600 1.00 96.69 190 GLY A O 1
ATOM 1507 N N . GLU A 1 191 ? 5.175 -10.213 1.321 1.00 94.88 191 GLU A N 1
ATOM 1508 C CA . GLU A 1 191 ? 5.889 -9.257 0.487 1.00 94.88 191 GLU A CA 1
ATOM 1509 C C . GLU A 1 191 ? 5.378 -9.335 -0.947 1.00 94.88 191 GLU A C 1
ATOM 1511 O O . GLU A 1 191 ? 5.174 -10.416 -1.505 1.00 94.88 191 GLU A O 1
ATOM 1516 N N . SER A 1 192 ? 5.195 -8.171 -1.553 1.00 94.62 192 SER A N 1
ATOM 1517 C CA . SER A 1 192 ? 4.896 -8.013 -2.971 1.00 94.62 192 SER A CA 1
ATOM 1518 C C . SER A 1 192 ? 5.729 -6.869 -3.542 1.00 94.62 192 SER A C 1
ATOM 1520 O O . SER A 1 192 ? 6.367 -6.115 -2.806 1.00 94.62 192 SER A O 1
ATOM 1522 N N . HIS A 1 193 ? 5.776 -6.772 -4.865 1.00 94.44 193 HIS A N 1
ATOM 1523 C CA . HIS A 1 193 ? 6.576 -5.773 -5.558 1.00 94.44 193 HIS A CA 1
ATOM 1524 C C . HIS A 1 193 ? 5.751 -5.173 -6.677 1.00 94.44 193 HIS A C 1
ATOM 1526 O O . HIS A 1 193 ? 5.131 -5.917 -7.440 1.00 94.44 193 HIS A O 1
ATOM 1532 N N . ILE A 1 194 ? 5.798 -3.851 -6.784 1.00 93.25 194 ILE A N 1
ATOM 1533 C CA . ILE A 1 194 ? 5.098 -3.114 -7.825 1.00 93.25 194 ILE A CA 1
ATOM 1534 C C . ILE A 1 194 ? 6.066 -2.201 -8.562 1.00 93.25 194 ILE A C 1
ATOM 1536 O O . ILE A 1 194 ? 6.958 -1.600 -7.953 1.00 93.25 194 ILE A O 1
ATOM 1540 N N . ARG A 1 195 ? 5.924 -2.120 -9.882 1.00 91.69 195 ARG A N 1
ATOM 1541 C CA . ARG A 1 195 ? 6.717 -1.221 -10.709 1.00 91.69 195 ARG A CA 1
ATOM 1542 C C . ARG A 1 195 ? 5.981 0.100 -10.886 1.00 91.69 195 ARG A C 1
ATOM 1544 O O . ARG A 1 195 ? 4.814 0.139 -11.247 1.00 91.69 195 ARG A O 1
ATOM 1551 N N . LEU A 1 196 ? 6.698 1.197 -10.675 1.00 92.38 196 LEU A N 1
ATOM 1552 C CA . LEU A 1 196 ? 6.223 2.539 -10.976 1.00 92.38 196 LEU A CA 1
ATOM 1553 C C . LEU A 1 196 ? 6.855 3.002 -12.279 1.00 92.38 196 LEU A C 1
ATOM 1555 O O . LEU A 1 196 ? 8.077 3.157 -12.371 1.00 92.38 196 LEU A O 1
ATOM 1559 N N . ARG A 1 197 ? 6.015 3.212 -13.292 1.00 89.94 197 ARG A N 1
ATOM 1560 C CA . ARG A 1 197 ? 6.445 3.746 -14.582 1.00 89.94 197 ARG A CA 1
ATOM 1561 C C . ARG A 1 197 ? 6.588 5.255 -14.516 1.00 89.94 197 ARG A C 1
ATOM 1563 O O . ARG A 1 197 ? 5.830 5.926 -13.825 1.00 89.94 197 ARG A O 1
ATOM 1570 N N . SER A 1 198 ? 7.548 5.777 -15.262 1.00 88.94 198 SER A N 1
ATOM 1571 C CA . SER A 1 198 ? 7.749 7.210 -15.441 1.00 88.94 198 SER A CA 1
ATOM 1572 C C . SER A 1 198 ? 7.852 7.534 -16.924 1.00 88.94 198 SER A C 1
ATOM 1574 O O . SER A 1 198 ? 8.369 6.735 -17.710 1.00 88.94 198 SER A O 1
ATOM 1576 N N . LYS A 1 199 ? 7.338 8.708 -17.299 1.00 77.94 199 LYS A N 1
ATOM 1577 C CA . LYS A 1 199 ? 7.450 9.255 -18.662 1.00 77.94 199 LYS A CA 1
ATOM 1578 C C . LYS A 1 199 ? 8.619 10.222 -18.813 1.00 77.94 199 LYS A C 1
ATOM 1580 O O . LYS A 1 199 ? 8.903 10.659 -19.926 1.00 77.94 199 LYS A O 1
ATOM 1585 N N . GLU A 1 200 ? 9.276 10.565 -17.712 1.00 83.62 200 GLU A N 1
ATOM 1586 C CA . GLU A 1 200 ? 10.351 11.545 -17.680 1.00 83.62 200 GLU A CA 1
ATOM 1587 C C . GLU A 1 200 ? 11.707 10.829 -17.784 1.00 83.62 200 GLU A C 1
ATOM 1589 O O . GLU A 1 200 ? 11.997 9.968 -16.953 1.00 83.62 200 GLU A O 1
ATOM 1594 N N . PRO A 1 201 ? 12.568 11.165 -18.768 1.00 80.12 201 PRO A N 1
ATOM 1595 C CA . PRO A 1 201 ? 13.875 10.519 -18.937 1.00 80.12 201 PRO A CA 1
ATOM 1596 C C . PRO A 1 201 ? 14.795 10.631 -17.715 1.00 80.12 201 PRO A C 1
ATOM 1598 O O . PRO A 1 201 ? 15.638 9.767 -17.490 1.00 80.12 201 PRO A O 1
ATOM 1601 N N . GLU A 1 202 ? 14.631 11.700 -16.937 1.00 84.50 202 GLU A N 1
ATOM 1602 C CA . GLU A 1 202 ? 15.382 11.983 -15.709 1.00 84.50 202 GLU A CA 1
ATOM 1603 C C . GLU A 1 202 ? 14.987 11.059 -14.548 1.00 84.50 202 GLU A C 1
ATOM 1605 O O . GLU A 1 202 ? 15.766 10.863 -13.616 1.00 84.50 202 GLU A O 1
ATOM 1610 N N . TRP A 1 203 ? 13.804 10.447 -14.632 1.00 84.94 203 TRP A N 1
ATOM 1611 C CA . TRP A 1 203 ? 13.222 9.601 -13.600 1.00 84.94 203 TRP A CA 1
ATOM 1612 C C . TRP A 1 203 ? 12.971 8.209 -14.181 1.00 84.94 203 TRP A C 1
ATOM 1614 O O . TRP A 1 203 ? 11.889 7.951 -14.703 1.00 84.94 203 TRP A O 1
ATOM 1624 N N . PRO A 1 204 ? 13.949 7.289 -14.155 1.00 86.50 204 PRO A N 1
ATOM 1625 C CA . PRO A 1 204 ? 13.730 5.936 -14.649 1.00 86.50 204 PRO A CA 1
ATOM 1626 C C . PRO A 1 204 ? 12.665 5.216 -13.812 1.00 86.50 204 PRO A C 1
ATOM 1628 O O . PRO A 1 204 ? 12.524 5.457 -12.615 1.00 86.50 204 PRO A O 1
ATOM 1631 N N . SER A 1 205 ? 11.933 4.293 -14.443 1.00 88.50 205 SER A N 1
ATOM 1632 C CA . SER A 1 205 ? 10.952 3.460 -13.733 1.00 88.50 205 SER A CA 1
ATOM 1633 C C . SER A 1 205 ? 11.617 2.711 -12.573 1.00 88.50 205 SER A C 1
ATOM 1635 O O . SER A 1 205 ? 12.738 2.217 -12.715 1.00 88.50 205 SER A O 1
ATOM 1637 N N . CYS A 1 206 ? 10.927 2.599 -11.440 1.00 89.38 206 CYS A N 1
ATOM 1638 C CA . CYS A 1 206 ? 11.468 1.998 -10.222 1.00 89.38 206 CYS A CA 1
ATOM 1639 C C . CYS A 1 206 ? 10.567 0.874 -9.695 1.00 89.38 206 CYS A C 1
ATOM 1641 O O . CYS A 1 206 ? 9.420 0.734 -10.116 1.00 89.38 206 CYS A O 1
ATOM 1643 N N . ILE A 1 207 ? 11.099 0.044 -8.795 1.00 93.19 207 ILE A N 1
ATOM 1644 C CA . ILE A 1 207 ? 10.351 -1.036 -8.143 1.00 93.19 207 ILE A CA 1
ATOM 1645 C C . ILE A 1 207 ? 10.229 -0.698 -6.660 1.00 93.19 207 ILE A C 1
ATOM 1647 O O . ILE A 1 207 ? 11.231 -0.462 -5.981 1.00 93.19 207 ILE A O 1
ATOM 1651 N N . VAL A 1 208 ? 8.995 -0.697 -6.166 1.00 95.12 208 VAL A N 1
ATOM 1652 C CA . VAL A 1 208 ? 8.679 -0.523 -4.750 1.00 95.12 208 VAL A CA 1
ATOM 1653 C C . VAL A 1 208 ? 8.323 -1.884 -4.170 1.00 95.12 208 VAL A C 1
ATOM 1655 O O . VAL A 1 208 ? 7.413 -2.559 -4.657 1.00 95.12 208 VAL A O 1
ATOM 1658 N N . ARG A 1 209 ? 9.028 -2.280 -3.110 1.00 96.25 209 ARG A N 1
ATOM 1659 C CA . ARG A 1 209 ? 8.638 -3.413 -2.275 1.00 96.25 209 ARG A CA 1
ATOM 1660 C C . ARG A 1 209 ? 7.551 -2.977 -1.305 1.00 96.25 209 ARG A C 1
ATOM 1662 O O . ARG A 1 209 ? 7.679 -1.959 -0.622 1.00 96.25 209 ARG A O 1
ATOM 1669 N N . ILE A 1 210 ? 6.500 -3.781 -1.230 1.00 97.50 210 ILE A N 1
ATOM 1670 C CA . ILE A 1 210 ? 5.378 -3.622 -0.315 1.00 97.50 210 ILE A CA 1
ATOM 1671 C C . ILE A 1 210 ? 5.418 -4.801 0.658 1.00 97.50 210 ILE A C 1
ATOM 1673 O O . ILE A 1 210 ? 5.157 -5.941 0.276 1.00 97.50 210 ILE A O 1
ATOM 1677 N N . GLU A 1 211 ? 5.746 -4.530 1.918 1.00 97.81 211 GLU A N 1
ATOM 1678 C CA . GLU A 1 211 ? 5.686 -5.514 3.004 1.00 97.81 211 GLU A CA 1
ATOM 1679 C C . GLU A 1 211 ? 4.415 -5.269 3.824 1.00 97.81 211 GLU A C 1
ATOM 1681 O O . GLU A 1 211 ? 4.251 -4.209 4.435 1.00 97.81 211 GLU A O 1
ATOM 1686 N N . VAL A 1 212 ? 3.520 -6.255 3.864 1.00 98.25 212 VAL A N 1
ATOM 1687 C CA . VAL A 1 212 ? 2.352 -6.264 4.746 1.00 98.25 212 VAL A CA 1
ATOM 1688 C C . VAL A 1 212 ? 2.634 -7.209 5.903 1.00 98.25 212 VAL A C 1
ATOM 1690 O O . VAL A 1 212 ? 2.699 -8.429 5.743 1.00 98.25 212 VAL A O 1
ATOM 1693 N N . ARG A 1 213 ? 2.767 -6.654 7.107 1.00 97.50 213 ARG A N 1
ATOM 1694 C CA . ARG A 1 213 ? 2.993 -7.450 8.318 1.00 97.50 213 ARG A CA 1
ATOM 1695 C C . ARG A 1 213 ? 2.146 -6.989 9.485 1.00 97.50 213 ARG A C 1
ATOM 1697 O O . ARG A 1 213 ? 1.787 -5.821 9.597 1.00 97.50 213 ARG A O 1
ATOM 1704 N N . ASN A 1 214 ? 1.872 -7.903 10.404 1.00 94.88 214 ASN A N 1
ATOM 1705 C CA . ASN A 1 214 ? 1.160 -7.569 11.626 1.00 94.88 214 ASN A CA 1
ATOM 1706 C C . ASN A 1 214 ? 2.135 -7.029 12.687 1.00 94.88 214 ASN A C 1
ATOM 1708 O O . ASN A 1 214 ? 3.112 -7.695 13.031 1.00 94.88 214 ASN A O 1
ATOM 1712 N N . ILE A 1 215 ? 1.868 -5.837 13.224 1.00 92.44 215 ILE A N 1
ATOM 1713 C CA . ILE A 1 215 ? 2.540 -5.311 14.417 1.00 92.44 215 ILE A CA 1
ATOM 1714 C C . ILE A 1 215 ? 1.487 -5.166 15.514 1.00 92.44 215 ILE A C 1
ATOM 1716 O O . ILE A 1 215 ? 0.655 -4.256 15.514 1.00 92.44 215 ILE A O 1
ATOM 1720 N N . GLY A 1 216 ? 1.522 -6.102 16.462 1.00 87.56 216 GLY A N 1
ATOM 1721 C CA . GLY A 1 216 ? 0.442 -6.282 17.422 1.00 87.56 216 GLY A CA 1
ATOM 1722 C C . GLY A 1 216 ? -0.796 -6.839 16.726 1.00 87.56 216 GLY A C 1
ATOM 1723 O O . GLY A 1 216 ? -0.839 -8.018 16.399 1.00 87.56 216 GLY A O 1
ATOM 1724 N N . GLU A 1 217 ? -1.795 -5.983 16.527 1.00 86.62 217 GLU A N 1
ATOM 1725 C CA . GLU A 1 217 ? -3.068 -6.333 15.877 1.00 86.62 217 GLU A CA 1
ATOM 1726 C C . GLU A 1 217 ? -3.373 -5.441 14.670 1.00 86.62 217 GLU A C 1
ATOM 1728 O O . GLU A 1 217 ? -4.466 -5.478 14.115 1.00 86.62 217 GLU A O 1
ATOM 1733 N N . THR A 1 218 ? -2.413 -4.622 14.256 1.00 93.88 218 THR A N 1
ATOM 1734 C CA . THR A 1 218 ? -2.551 -3.692 13.140 1.00 93.88 218 THR A CA 1
ATOM 1735 C C . THR A 1 218 ? -1.664 -4.161 11.996 1.00 93.88 218 THR A C 1
ATOM 1737 O O . THR A 1 218 ? -0.492 -4.482 12.197 1.00 93.88 218 THR A O 1
ATOM 1740 N N . LEU A 1 219 ? -2.216 -4.182 10.787 1.00 96.75 219 LEU A N 1
ATOM 1741 C CA . LEU A 1 219 ? -1.465 -4.445 9.570 1.00 96.75 219 LEU A CA 1
ATOM 1742 C C . LEU A 1 219 ? -0.683 -3.193 9.186 1.00 96.75 219 LEU A C 1
ATOM 1744 O O . LEU A 1 219 ? -1.249 -2.140 8.898 1.00 96.75 219 LEU A O 1
ATOM 1748 N N . HIS A 1 220 ? 0.634 -3.304 9.214 1.00 98.25 220 HIS A N 1
ATOM 1749 C CA . HIS A 1 220 ? 1.533 -2.295 8.692 1.00 98.25 220 HIS A CA 1
ATOM 1750 C C . HIS A 1 220 ? 1.804 -2.605 7.226 1.00 98.25 220 HIS A C 1
ATOM 1752 O O . HIS A 1 220 ? 2.332 -3.671 6.922 1.00 98.25 220 HIS A O 1
ATOM 1758 N N . VAL A 1 221 ? 1.451 -1.662 6.357 1.00 98.56 221 VAL A N 1
ATOM 1759 C CA . VAL A 1 221 ? 1.746 -1.670 4.924 1.00 98.56 221 VAL A CA 1
ATOM 1760 C C . VAL A 1 221 ? 2.963 -0.782 4.726 1.00 98.56 221 VAL A C 1
ATOM 1762 O O . VAL A 1 221 ? 2.885 0.430 4.932 1.00 98.56 221 VAL A O 1
ATOM 1765 N N . ILE A 1 222 ? 4.105 -1.383 4.424 1.00 98.62 222 ILE A N 1
ATOM 1766 C CA . ILE A 1 222 ? 5.399 -0.706 4.433 1.00 98.62 222 ILE A CA 1
ATOM 1767 C C . ILE A 1 222 ? 5.918 -0.609 3.002 1.00 98.62 222 ILE A C 1
ATOM 1769 O O . ILE A 1 222 ? 6.173 -1.631 2.371 1.00 98.62 222 ILE A O 1
ATOM 1773 N N . PHE A 1 223 ? 6.099 0.617 2.513 1.00 98.31 223 PHE A N 1
ATOM 1774 C CA . PHE A 1 223 ? 6.685 0.897 1.201 1.00 98.31 223 PHE A CA 1
ATOM 1775 C C . PHE A 1 223 ? 8.189 1.105 1.327 1.00 98.31 223 PHE A C 1
ATOM 1777 O O . PHE A 1 223 ? 8.624 1.950 2.109 1.00 98.31 223 PHE A O 1
ATOM 1784 N N . GLN A 1 224 ? 8.979 0.343 0.575 1.00 95.75 224 GLN A N 1
ATOM 1785 C CA . GLN A 1 224 ? 10.443 0.363 0.601 1.00 95.75 224 GLN A CA 1
ATOM 1786 C C . GLN A 1 224 ? 11.008 0.337 -0.819 1.00 95.75 224 GLN A C 1
ATOM 1788 O O . GLN A 1 224 ? 10.408 -0.246 -1.721 1.00 95.75 224 GLN A O 1
ATOM 1793 N N . ALA A 1 225 ? 12.179 0.941 -1.015 1.00 92.00 225 ALA A N 1
ATOM 1794 C CA . ALA A 1 225 ? 12.899 0.821 -2.277 1.00 92.00 225 ALA A CA 1
ATOM 1795 C C . ALA A 1 225 ? 13.395 -0.621 -2.442 1.00 92.00 225 ALA A C 1
ATOM 1797 O O . ALA A 1 225 ? 13.965 -1.182 -1.502 1.00 92.00 225 ALA A O 1
ATOM 1798 N N . GLU A 1 226 ? 13.200 -1.207 -3.623 1.00 90.00 226 GLU A N 1
ATOM 1799 C CA . GLU A 1 226 ? 13.793 -2.503 -3.949 1.00 90.00 226 GLU A CA 1
ATOM 1800 C C . GLU A 1 226 ? 15.148 -2.321 -4.641 1.00 90.00 226 GLU A C 1
ATOM 1802 O O . GLU A 1 226 ? 15.349 -1.393 -5.431 1.00 90.00 226 GLU A O 1
ATOM 1807 N N . SER A 1 227 ? 16.098 -3.211 -4.348 1.00 78.25 227 SER A N 1
ATOM 1808 C CA . SER A 1 227 ? 17.422 -3.123 -4.957 1.00 78.25 227 SER A CA 1
ATOM 1809 C C . SER A 1 227 ? 17.365 -3.507 -6.433 1.00 78.25 227 SER A C 1
ATOM 1811 O O . SER A 1 227 ? 16.959 -4.613 -6.791 1.00 78.25 227 SER A O 1
ATOM 1813 N N . SER A 1 228 ? 17.902 -2.650 -7.303 1.00 68.81 228 SER A N 1
ATOM 1814 C CA . SER A 1 228 ? 18.054 -2.965 -8.728 1.00 68.81 228 SER A CA 1
ATOM 1815 C C . SER A 1 228 ? 18.981 -4.161 -8.989 1.00 68.81 228 SER A C 1
ATOM 1817 O O . SER A 1 228 ? 18.911 -4.769 -10.058 1.00 68.81 228 SER A O 1
ATOM 1819 N N . SER A 1 229 ? 19.832 -4.532 -8.022 1.00 74.56 229 SER A N 1
ATOM 1820 C CA . SER A 1 229 ? 20.739 -5.681 -8.136 1.00 74.56 229 SER A CA 1
ATOM 1821 C C . SER A 1 229 ? 20.058 -7.036 -7.923 1.00 74.56 229 SER A C 1
ATOM 1823 O O . SER A 1 229 ? 20.589 -8.052 -8.376 1.00 74.56 229 SER A O 1
ATOM 1825 N N . ILE A 1 230 ? 18.898 -7.071 -7.258 1.00 80.50 230 ILE A N 1
ATOM 1826 C CA . ILE A 1 230 ? 18.149 -8.300 -6.958 1.00 80.50 230 ILE A CA 1
ATOM 1827 C C . ILE A 1 230 ? 16.655 -8.035 -7.204 1.00 80.50 230 ILE A C 1
ATOM 1829 O O . ILE A 1 230 ? 15.867 -8.006 -6.263 1.00 80.50 230 ILE A O 1
ATOM 1833 N N . PRO A 1 231 ? 16.243 -7.805 -8.465 1.00 85.62 231 PRO A N 1
ATOM 1834 C CA . PRO A 1 231 ? 14.837 -7.583 -8.761 1.00 85.62 231 PRO A CA 1
ATOM 1835 C C . PRO A 1 231 ? 14.030 -8.869 -8.503 1.00 85.62 231 PRO A C 1
ATOM 1837 O O . PRO A 1 231 ? 14.571 -9.970 -8.665 1.00 85.62 231 PRO A O 1
ATOM 1840 N N . PRO A 1 232 ? 12.730 -8.759 -8.172 1.00 89.81 232 PRO A N 1
ATOM 1841 C CA . PRO A 1 232 ? 11.878 -9.921 -7.910 1.00 89.81 232 PRO A CA 1
ATOM 1842 C C . PRO A 1 232 ? 11.770 -10.837 -9.136 1.00 89.81 232 PRO A C 1
ATOM 1844 O O . PRO A 1 232 ? 11.710 -12.059 -9.005 1.00 89.81 232 PRO A O 1
ATOM 1847 N N . TYR A 1 233 ? 11.818 -10.251 -10.336 1.00 91.06 233 TYR A N 1
ATOM 1848 C CA . TYR A 1 233 ? 11.916 -10.970 -11.597 1.00 91.06 233 TYR A CA 1
ATOM 1849 C C . TYR A 1 233 ? 12.967 -10.331 -12.509 1.00 91.06 233 TYR A C 1
ATOM 1851 O O . TYR A 1 233 ? 13.295 -9.148 -12.410 1.00 91.06 233 TYR A O 1
ATOM 1859 N N . ARG A 1 234 ? 13.489 -11.123 -13.448 1.00 91.75 234 ARG A N 1
ATOM 1860 C CA . ARG A 1 234 ? 14.398 -10.659 -14.499 1.00 91.75 234 ARG A CA 1
ATOM 1861 C C . ARG A 1 234 ? 13.986 -11.274 -15.823 1.00 91.75 234 ARG A C 1
ATOM 1863 O O . ARG A 1 234 ? 13.939 -12.497 -15.943 1.00 91.75 234 ARG A O 1
ATOM 1870 N N . ILE A 1 235 ? 13.749 -10.437 -16.825 1.00 93.00 235 ILE A N 1
ATOM 1871 C CA . ILE A 1 235 ? 13.512 -10.903 -18.190 1.00 93.00 235 ILE A CA 1
ATOM 1872 C C . ILE A 1 235 ? 14.868 -11.003 -18.876 1.00 93.00 235 ILE A C 1
ATOM 1874 O O . ILE A 1 235 ? 15.599 -10.017 -18.943 1.00 93.00 235 ILE A O 1
ATOM 1878 N N . SER A 1 236 ? 15.213 -12.196 -19.361 1.00 95.69 236 SER A N 1
ATOM 1879 C CA . SER A 1 236 ? 16.480 -12.456 -20.042 1.00 95.69 236 SER A CA 1
ATOM 1880 C C . SER A 1 236 ? 16.229 -12.823 -21.495 1.00 95.69 236 SER A C 1
ATOM 1882 O O . SER A 1 236 ? 15.639 -13.862 -21.794 1.00 95.69 236 SER A O 1
ATOM 1884 N N . ASN A 1 237 ? 16.664 -11.956 -22.401 1.00 97.19 237 ASN A N 1
ATOM 1885 C CA . ASN A 1 237 ? 16.590 -12.199 -23.827 1.00 97.19 237 ASN A CA 1
ATOM 1886 C C . ASN A 1 237 ? 17.892 -12.850 -24.297 1.00 97.19 237 ASN A C 1
ATOM 1888 O O . ASN A 1 237 ? 18.867 -12.161 -24.568 1.00 97.19 237 ASN A O 1
ATOM 1892 N N . MET A 1 238 ? 17.890 -14.176 -24.425 1.00 97.56 238 MET A N 1
ATOM 1893 C CA . MET A 1 238 ? 19.020 -14.948 -24.965 1.00 97.56 238 MET A CA 1
ATOM 1894 C C . MET A 1 238 ? 18.934 -15.146 -26.489 1.00 97.56 238 MET A C 1
ATOM 1896 O O . MET A 1 238 ? 19.618 -15.999 -27.050 1.00 97.56 238 MET A O 1
ATOM 1900 N N . THR A 1 239 ? 18.044 -14.416 -27.165 1.00 97.19 239 THR A N 1
ATOM 1901 C CA . THR A 1 239 ? 17.864 -14.502 -28.617 1.00 97.19 239 THR A CA 1
ATOM 1902 C C . THR A 1 239 ? 18.683 -13.429 -29.337 1.00 97.19 239 THR A C 1
ATOM 1904 O O . THR A 1 239 ? 19.163 -12.469 -28.731 1.00 97.19 239 THR A O 1
ATOM 1907 N N . SER A 1 240 ? 18.811 -13.565 -30.659 1.00 96.75 240 SER A N 1
ATOM 1908 C CA . SER A 1 240 ? 19.426 -12.553 -31.527 1.00 96.75 240 SER A CA 1
ATOM 1909 C C . SER A 1 240 ? 18.471 -11.422 -31.935 1.00 96.75 240 SER A C 1
ATOM 1911 O O . SER A 1 240 ? 18.879 -10.529 -32.673 1.00 96.75 240 SER A O 1
ATOM 1913 N N . LEU A 1 241 ? 17.206 -11.462 -31.505 1.00 96.88 241 LEU A N 1
ATOM 1914 C CA . LEU A 1 241 ? 16.175 -10.480 -31.847 1.00 96.88 241 LEU A CA 1
ATOM 1915 C C . LEU A 1 241 ? 15.798 -9.664 -30.615 1.00 96.88 241 LEU A C 1
ATOM 1917 O O . LEU A 1 241 ? 15.872 -10.157 -29.495 1.00 96.88 241 LEU A O 1
ATOM 1921 N N . ALA A 1 242 ? 15.401 -8.409 -30.806 1.00 96.62 242 ALA A N 1
ATOM 1922 C CA . ALA A 1 242 ? 14.856 -7.622 -29.709 1.00 96.62 242 ALA A CA 1
ATOM 1923 C C . ALA A 1 242 ? 13.452 -8.128 -29.353 1.00 96.62 242 ALA A C 1
ATOM 1925 O O . ALA A 1 242 ? 12.666 -8.449 -30.245 1.00 96.62 242 ALA A O 1
ATOM 1926 N N . LEU A 1 243 ? 13.141 -8.184 -28.059 1.00 94.38 243 LEU A N 1
ATOM 1927 C CA . LEU A 1 243 ? 11.805 -8.522 -27.576 1.00 94.38 243 LEU A CA 1
ATOM 1928 C C . LEU A 1 243 ? 11.079 -7.248 -27.153 1.00 94.38 243 LEU A C 1
ATOM 1930 O O . LEU A 1 243 ? 11.672 -6.372 -26.527 1.00 94.38 243 LEU A O 1
ATOM 1934 N N . LEU A 1 244 ? 9.794 -7.174 -27.477 1.00 91.94 244 LEU A N 1
ATOM 1935 C CA . LEU A 1 244 ? 8.867 -6.201 -26.914 1.00 91.94 244 LEU A CA 1
ATOM 1936 C C . LEU A 1 244 ? 8.012 -6.935 -25.885 1.00 91.94 244 LEU A C 1
ATOM 1938 O O . LEU A 1 244 ? 7.358 -7.921 -26.223 1.00 91.94 244 LEU A O 1
ATOM 1942 N N . VAL A 1 245 ? 8.056 -6.486 -24.636 1.00 89.12 245 VAL A N 1
ATOM 1943 C CA . VAL A 1 245 ? 7.329 -7.105 -23.526 1.00 89.12 245 VAL A CA 1
ATOM 1944 C C . VAL A 1 245 ? 6.283 -6.131 -23.015 1.00 89.12 245 VAL A C 1
ATOM 1946 O O . VAL A 1 245 ? 6.580 -4.964 -22.789 1.00 89.12 245 VAL A O 1
ATOM 1949 N N . ASN A 1 246 ? 5.058 -6.613 -22.833 1.00 85.44 246 ASN A N 1
ATOM 1950 C CA . ASN A 1 246 ? 3.959 -5.851 -22.255 1.00 85.44 246 ASN A CA 1
ATOM 1951 C C . ASN A 1 246 ? 3.214 -6.732 -21.244 1.00 85.44 246 ASN A C 1
ATOM 1953 O O . ASN A 1 246 ? 3.076 -7.941 -21.455 1.00 85.44 246 ASN A O 1
ATOM 1957 N N . GLN A 1 247 ? 2.716 -6.125 -20.171 1.00 82.62 247 GLN A N 1
ATOM 1958 C CA . GLN A 1 247 ? 1.755 -6.749 -19.273 1.00 82.62 247 GLN A CA 1
ATOM 1959 C C . GLN A 1 247 ? 0.359 -6.542 -19.855 1.00 82.62 247 GLN A C 1
ATOM 1961 O O . GLN A 1 247 ? -0.094 -5.416 -20.036 1.00 82.62 247 GLN A O 1
ATOM 1966 N N . ALA A 1 248 ? -0.333 -7.638 -20.162 1.00 69.75 248 ALA A N 1
ATOM 1967 C CA . ALA A 1 248 ? -1.692 -7.564 -20.678 1.00 69.75 248 ALA A CA 1
ATOM 1968 C C . ALA A 1 248 ? -2.641 -7.051 -19.584 1.00 69.75 248 ALA A C 1
ATOM 1970 O O . ALA A 1 248 ? -3.124 -7.821 -18.756 1.00 69.75 248 ALA A O 1
ATOM 1971 N N . VAL A 1 249 ? -2.914 -5.749 -19.592 1.00 63.03 249 VAL A N 1
ATOM 1972 C CA . VAL A 1 249 ? -4.003 -5.132 -18.832 1.00 63.03 249 VAL A CA 1
ATOM 1973 C C . VAL A 1 249 ? -5.110 -4.793 -19.825 1.00 63.03 249 VAL A C 1
ATOM 1975 O O . VAL A 1 249 ? -4.847 -4.268 -20.909 1.00 63.03 249 VAL A O 1
ATOM 1978 N N . GLN A 1 250 ? -6.359 -5.120 -19.490 1.00 49.16 250 GLN A N 1
ATOM 1979 C CA . GLN A 1 250 ? -7.508 -4.778 -20.330 1.00 49.16 250 GLN A CA 1
ATOM 1980 C C . GLN A 1 250 ? -7.498 -3.263 -20.618 1.00 49.16 250 GLN A C 1
ATOM 1982 O O . GLN A 1 250 ? -7.613 -2.457 -19.702 1.00 49.16 250 GLN A O 1
ATOM 1987 N N . GLY A 1 251 ? -7.335 -2.877 -21.889 1.00 51.59 251 GLY A N 1
ATOM 1988 C CA . GLY A 1 251 ? -7.394 -1.477 -22.328 1.00 51.59 251 GLY A CA 1
ATOM 1989 C C . GLY A 1 251 ? -6.069 -0.702 -22.396 1.00 51.59 251 GLY A C 1
ATOM 1990 O O . GLY A 1 251 ? -6.110 0.463 -22.787 1.00 51.59 251 GLY A O 1
ATOM 1991 N N . TYR A 1 252 ? -4.910 -1.308 -22.095 1.00 51.59 252 TYR A N 1
ATOM 1992 C CA . TYR A 1 252 ? -3.609 -0.618 -22.129 1.00 51.59 252 TYR A CA 1
ATOM 1993 C C . TYR A 1 252 ? -2.565 -1.330 -23.014 1.00 51.59 252 TYR A C 1
ATOM 1995 O O . TYR A 1 252 ? -1.784 -2.157 -22.556 1.00 51.59 252 TYR A O 1
ATOM 2003 N N . ASP A 1 253 ? -2.476 -0.918 -24.284 1.00 55.56 253 ASP A N 1
ATOM 2004 C CA . ASP A 1 253 ? -1.340 -1.210 -25.188 1.00 55.56 253 ASP A CA 1
ATOM 2005 C C . ASP A 1 253 ? -0.140 -0.253 -24.967 1.00 55.56 253 ASP A C 1
ATOM 2007 O O . ASP A 1 253 ? 0.789 -0.194 -25.770 1.00 55.56 253 ASP A O 1
ATOM 2011 N N . GLN A 1 254 ? -0.154 0.557 -23.902 1.00 61.38 254 GLN A N 1
ATOM 2012 C CA . GLN A 1 254 ? 0.680 1.767 -23.805 1.00 61.38 254 GLN A CA 1
ATOM 2013 C C . GLN A 1 254 ? 2.035 1.568 -23.103 1.00 61.38 254 GLN A C 1
ATOM 2015 O O . GLN A 1 254 ? 2.846 2.492 -23.058 1.00 61.38 254 GLN A O 1
ATOM 2020 N N . HIS A 1 255 ? 2.308 0.374 -22.576 1.00 75.12 255 HIS A N 1
ATOM 2021 C CA . HIS A 1 255 ? 3.412 0.132 -21.648 1.00 75.12 255 HIS A CA 1
ATOM 2022 C C . HIS A 1 255 ? 4.307 -1.021 -22.120 1.00 75.12 255 HIS A C 1
ATOM 2024 O O . HIS A 1 255 ? 4.339 -2.104 -21.543 1.00 75.12 255 HIS A O 1
ATOM 2030 N N . VAL A 1 256 ? 5.038 -0.775 -23.209 1.00 84.06 256 VAL A N 1
ATOM 2031 C CA . VAL A 1 256 ? 5.922 -1.764 -23.839 1.00 84.06 256 VAL A CA 1
ATOM 2032 C C . VAL A 1 256 ? 7.374 -1.528 -23.432 1.00 84.06 256 VAL A C 1
ATOM 2034 O O . VAL A 1 256 ? 7.917 -0.445 -23.637 1.00 84.06 256 VAL A O 1
ATOM 2037 N N . ASP A 1 257 ? 8.025 -2.569 -22.923 1.00 87.69 257 ASP A N 1
ATOM 2038 C CA . ASP A 1 257 ? 9.449 -2.578 -22.609 1.00 87.69 257 ASP A CA 1
ATOM 2039 C C . ASP A 1 257 ? 10.244 -3.258 -23.729 1.00 87.69 257 ASP A C 1
ATOM 2041 O O . ASP A 1 257 ? 9.927 -4.369 -24.163 1.00 87.69 257 ASP A O 1
ATOM 2045 N N . LEU A 1 258 ? 11.306 -2.597 -24.191 1.00 91.56 258 LEU A N 1
ATOM 2046 C CA . LEU A 1 258 ? 12.258 -3.171 -25.137 1.00 91.56 258 LEU A CA 1
ATOM 2047 C C . LEU A 1 258 ? 13.329 -3.957 -24.376 1.00 91.56 258 LEU A C 1
ATOM 2049 O O . LEU A 1 258 ? 14.056 -3.391 -23.562 1.00 91.56 258 LEU A O 1
ATOM 2053 N N . VAL A 1 259 ? 13.487 -5.238 -24.705 1.00 95.19 259 VAL A N 1
ATOM 2054 C CA . VAL A 1 259 ? 14.581 -6.084 -24.211 1.00 95.19 259 VAL A CA 1
ATOM 2055 C C . VAL A 1 259 ? 15.529 -6.403 -25.371 1.00 95.19 259 VAL A C 1
ATOM 2057 O O . VAL A 1 259 ? 15.214 -7.261 -26.204 1.00 95.19 259 VAL A O 1
ATOM 2060 N N . PRO A 1 260 ? 16.690 -5.731 -25.467 1.00 97.31 260 PRO A N 1
ATOM 2061 C CA . PRO A 1 260 ? 17.659 -5.968 -26.535 1.00 97.31 260 PRO A CA 1
ATOM 2062 C C . PRO A 1 260 ? 18.134 -7.429 -26.632 1.00 97.31 260 PRO A C 1
ATOM 2064 O O . PRO A 1 260 ? 18.104 -8.145 -25.625 1.00 97.31 260 PRO A O 1
ATOM 2067 N N . PRO A 1 261 ? 18.618 -7.874 -27.807 1.00 97.69 261 PRO A N 1
ATOM 2068 C CA . PRO A 1 261 ? 19.254 -9.182 -27.969 1.00 97.69 261 PRO A CA 1
ATOM 2069 C C . PRO A 1 261 ? 20.367 -9.413 -26.945 1.00 97.69 261 PRO A C 1
ATOM 2071 O O . PRO A 1 261 ? 21.145 -8.501 -26.666 1.00 97.69 261 PRO A O 1
ATOM 2074 N N . ASN A 1 262 ? 20.480 -10.637 -26.431 1.00 96.81 262 ASN A N 1
ATOM 2075 C CA . ASN A 1 262 ? 21.509 -11.047 -25.463 1.00 96.81 262 ASN A CA 1
ATOM 2076 C C . ASN A 1 262 ? 21.619 -10.142 -24.218 1.00 96.81 262 ASN A C 1
ATOM 2078 O O . ASN A 1 262 ? 22.706 -9.965 -23.667 1.00 96.81 262 ASN A O 1
ATOM 2082 N N . SER A 1 263 ? 20.506 -9.549 -23.781 1.00 96.25 263 SER A N 1
ATOM 2083 C CA . SER A 1 263 ? 20.450 -8.645 -22.631 1.00 96.25 263 SER A CA 1
ATOM 2084 C C . SER A 1 263 ? 19.456 -9.122 -21.574 1.00 96.25 263 SER A C 1
ATOM 2086 O O . SER A 1 263 ? 18.718 -10.092 -21.762 1.00 96.25 263 SER A O 1
ATOM 2088 N N . SER A 1 264 ? 19.451 -8.471 -20.412 1.00 93.44 264 SER A N 1
ATOM 2089 C CA . SER A 1 264 ? 18.442 -8.703 -19.380 1.00 93.44 264 SER A CA 1
ATOM 2090 C C . SER A 1 264 ? 18.009 -7.396 -18.732 1.00 93.44 264 SER A C 1
ATOM 2092 O O . SER A 1 264 ? 18.835 -6.504 -18.554 1.00 93.44 264 SER A O 1
ATOM 2094 N N . ILE A 1 265 ? 16.738 -7.317 -18.341 1.00 91.00 265 ILE A N 1
ATOM 2095 C CA . ILE A 1 265 ? 16.172 -6.170 -17.620 1.00 91.00 265 ILE A CA 1
ATOM 2096 C C . ILE A 1 265 ? 15.507 -6.622 -16.307 1.00 91.00 265 ILE A C 1
ATOM 2098 O O . ILE A 1 265 ? 14.981 -7.743 -16.250 1.00 91.00 265 ILE A O 1
ATOM 2102 N N . PRO A 1 266 ? 15.533 -5.794 -15.243 1.00 90.44 266 PRO A N 1
ATOM 2103 C CA . PRO A 1 266 ? 14.737 -6.037 -14.042 1.00 90.44 266 PRO A CA 1
ATOM 2104 C C . PRO A 1 266 ? 13.240 -5.926 -14.360 1.00 90.44 266 PRO A C 1
ATOM 2106 O O . PRO A 1 266 ? 12.843 -5.142 -15.222 1.00 90.44 266 PRO A O 1
ATOM 2109 N N . PHE A 1 267 ? 12.410 -6.703 -13.665 1.00 89.12 267 PHE A N 1
ATOM 2110 C CA . PHE A 1 267 ? 10.964 -6.707 -13.867 1.00 89.12 267 PHE A CA 1
ATOM 2111 C C . PHE A 1 267 ? 10.205 -6.879 -12.546 1.00 89.12 267 PHE A C 1
ATOM 2113 O O . PHE A 1 267 ? 10.613 -7.645 -11.673 1.00 89.12 267 PHE A O 1
ATOM 2120 N N . ALA A 1 268 ? 9.079 -6.182 -12.442 1.00 89.81 268 ALA A N 1
ATOM 2121 C CA . ALA A 1 268 ? 8.007 -6.396 -11.478 1.00 89.81 268 ALA A CA 1
ATOM 2122 C C . ALA A 1 268 ? 6.679 -6.098 -12.186 1.00 89.81 268 ALA A C 1
ATOM 2124 O O . ALA A 1 268 ? 6.681 -5.500 -13.264 1.00 89.81 268 ALA A O 1
ATOM 2125 N N . TRP A 1 269 ? 5.574 -6.540 -11.593 1.00 88.69 269 TRP A N 1
ATOM 2126 C CA . TRP A 1 269 ? 4.239 -6.263 -12.115 1.00 88.69 269 TRP A CA 1
ATOM 2127 C C . TRP A 1 269 ? 3.907 -4.773 -11.967 1.00 88.69 269 TRP A C 1
ATOM 2129 O O . TRP A 1 269 ? 4.293 -4.161 -10.969 1.00 88.69 269 TRP A O 1
ATOM 2139 N N . ASP A 1 270 ? 3.237 -4.214 -12.974 1.00 82.81 270 ASP A N 1
ATOM 2140 C CA . ASP A 1 270 ? 2.665 -2.863 -12.957 1.00 82.81 270 ASP A CA 1
ATOM 2141 C C . ASP A 1 270 ? 1.415 -2.815 -12.079 1.00 82.81 270 ASP A C 1
ATOM 2143 O O . ASP A 1 270 ? 0.562 -3.732 -12.198 1.00 82.81 270 ASP A O 1
#

InterPro domains:
  IPR009543 Vacuolar protein sorting-associated protein 13, VPS13 adaptor binding domain [PF25036] (36-270)
  IPR026847 Vacuolar protein sorting-associated protein 13 [PTHR16166] (37-270)

Organism: Guillardia theta (NCBI:txid55529)